Protein AF-A0A4P6P1I5-F1 (afdb_monomer_lite)

Secondary structure (DSSP, 8-state):
-EEEEEEEEEEE-SSTTTHHHHHHS-TT-----S-EEESSSS-EEE--------STTS-HHHHHHHHHHHHHHHHHHHHHHHHTTS-GGG--EEEEEEEPPTTTTTTHHHHHHHHHHHHHHH-GGGTT-EEEEEE---SS----SSTTTT-TTT--S-EEEEEEEE--SHHHHHHHHHH---B-TTSPBS--BEEEEEEEEEE-TTS--SS-TTEEEEEE----TTT-PPPHHHHHHHTT--TT-EEEEES---HHHHHHHHHHHHHHHHHHHHTT---EEEEHHHHH-B-GGGHHHHHHHHHHHHHT-TT---S-EEEEEEE--SSTTPPPEEEEEEEEE--

Organism: NCBI:txid718192

Foldseek 3Di:
DKKFFLFKDFQFDLDPCRSVVRVQPDPDDDDWDPDWDDPDPPDIDTGGDDDDDDPPPDDFLVNQLVQLLVRLQSSLVVVVVVCVQDPPLQAQAEEEEEADDPVCPVVVVVSVVSNLVSCCVRPVSHSVRYDYYHQYLDLPDPDDSCVLVQDLPNDPGKHKYKYWYAQNDPVSQVVQQVLAQADDDVRDGGFRAITMMTIMIDDRPPPDDDDCLRMKDKDWDDDDPDDDDDQPLRRCVVVPHAQAAAEEEQEDDHPVVVVSVCVSCVVRVVVCVVVVHHYHYHYCCVVRTHHRRSRVSVSLVVQSCQCPPPVHVDQWHKYKYWDDRSDPPDDTDIIIMIMGRDD

pLDDT: mean 70.6, std 19.43, range [27.7, 94.81]

Structure (mmCIF, N/CA/C/O backbone):
data_AF-A0A4P6P1I5-F1
#
_entry.id   AF-A0A4P6P1I5-F1
#
loop_
_atom_site.group_PDB
_atom_site.id
_atom_site.type_symbol
_atom_site.label_atom_id
_atom_site.label_alt_id
_atom_site.label_comp_id
_atom_site.label_asym_id
_atom_site.label_entity_id
_atom_site.label_seq_id
_atom_site.pdbx_PDB_ins_code
_atom_site.Cartn_x
_atom_site.Cartn_y
_atom_site.Cartn_z
_atom_site.occupancy
_atom_site.B_iso_or_equiv
_atom_site.auth_seq_id
_atom_site.auth_comp_id
_atom_site.auth_asym_id
_atom_site.auth_atom_id
_atom_site.pdbx_PDB_model_num
ATOM 1 N N . MET A 1 1 ? 12.577 -7.692 5.133 1.00 88.31 1 MET A N 1
ATOM 2 C CA . MET A 1 1 ? 11.472 -7.767 6.132 1.00 88.31 1 MET A CA 1
ATOM 3 C C . MET A 1 1 ? 10.342 -8.651 5.613 1.00 88.31 1 MET A C 1
ATOM 5 O O . MET A 1 1 ? 10.286 -8.907 4.413 1.00 88.31 1 MET A O 1
ATOM 9 N N . LYS A 1 2 ? 9.432 -9.088 6.485 1.00 89.19 2 LYS A N 1
ATOM 10 C CA . LYS A 1 2 ? 8.247 -9.877 6.123 1.00 89.19 2 LYS A CA 1
ATOM 11 C C . LYS A 1 2 ? 6.983 -9.024 6.226 1.00 89.19 2 LYS A C 1
ATOM 13 O O . LYS A 1 2 ? 6.841 -8.235 7.156 1.00 89.19 2 LYS A O 1
ATOM 18 N N . PHE A 1 3 ? 6.074 -9.185 5.273 1.00 91.19 3 PHE A N 1
ATOM 19 C CA . PHE A 1 3 ? 4.829 -8.425 5.188 1.00 91.19 3 PHE A CA 1
ATOM 20 C C . PHE A 1 3 ? 3.649 -9.363 4.973 1.00 91.19 3 PHE A C 1
ATOM 22 O O . PHE A 1 3 ? 3.679 -10.224 4.090 1.00 91.19 3 PHE A O 1
ATOM 29 N N . ILE A 1 4 ? 2.586 -9.163 5.745 1.00 90.44 4 ILE A N 1
ATOM 30 C CA . ILE A 1 4 ? 1.328 -9.884 5.585 1.00 90.44 4 ILE A CA 1
ATOM 31 C C . ILE A 1 4 ? 0.212 -8.859 5.424 1.00 90.44 4 ILE A C 1
ATOM 33 O O . ILE A 1 4 ? -0.069 -8.088 6.340 1.00 90.44 4 ILE A O 1
ATOM 37 N N . ASN A 1 5 ? -0.448 -8.872 4.265 1.00 89.62 5 ASN A N 1
ATOM 38 C CA . ASN A 1 5 ? -1.662 -8.086 4.095 1.00 89.62 5 ASN A CA 1
ATOM 39 C C . ASN A 1 5 ? -2.816 -8.739 4.859 1.00 89.62 5 ASN A C 1
ATOM 41 O O . ASN A 1 5 ? -3.112 -9.912 4.608 1.00 89.62 5 ASN A O 1
ATOM 45 N N . LEU A 1 6 ? -3.468 -7.988 5.744 1.00 88.88 6 LEU A N 1
ATOM 46 C CA . LEU A 1 6 ? -4.626 -8.465 6.500 1.00 88.88 6 LEU A CA 1
ATOM 47 C C . LEU A 1 6 ? -5.926 -7.952 5.891 1.00 88.88 6 LEU A C 1
ATOM 49 O O . LEU A 1 6 ? -6.880 -8.716 5.784 1.00 88.88 6 LEU A O 1
ATOM 53 N N . ALA A 1 7 ? -5.957 -6.692 5.469 1.00 86.25 7 ALA A N 1
ATOM 54 C CA . ALA A 1 7 ? -7.081 -6.109 4.753 1.00 86.25 7 ALA A CA 1
ATOM 55 C C . ALA A 1 7 ? -6.627 -4.872 3.980 1.00 86.25 7 ALA A C 1
ATOM 57 O O . ALA A 1 7 ? -5.757 -4.132 4.433 1.00 86.25 7 ALA A O 1
ATOM 58 N N . THR A 1 8 ? -7.257 -4.625 2.837 1.00 82.88 8 THR A N 1
ATOM 59 C CA . THR A 1 8 ? -7.074 -3.391 2.074 1.00 82.88 8 THR A CA 1
ATOM 60 C C . THR A 1 8 ? -8.420 -2.964 1.518 1.00 82.88 8 THR A C 1
ATOM 62 O O . THR A 1 8 ? -9.154 -3.785 0.975 1.00 82.88 8 THR A O 1
ATOM 65 N N . ILE A 1 9 ? -8.733 -1.684 1.658 1.00 78.00 9 ILE A N 1
ATOM 66 C CA . ILE A 1 9 ? -9.938 -1.033 1.165 1.00 78.00 9 ILE A CA 1
ATOM 67 C C . ILE A 1 9 ? -9.497 0.082 0.227 1.00 78.00 9 ILE A C 1
ATOM 69 O O . ILE A 1 9 ? -8.639 0.895 0.575 1.00 78.00 9 ILE A O 1
ATOM 73 N N . ASN A 1 10 ? -10.119 0.126 -0.944 1.00 74.44 10 ASN A N 1
ATOM 74 C CA . ASN A 1 10 ? -10.021 1.236 -1.872 1.00 74.44 10 ASN A CA 1
ATOM 75 C C . ASN A 1 10 ? -11.430 1.730 -2.224 1.00 74.44 10 ASN A C 1
ATOM 77 O O . ASN A 1 10 ? -12.243 0.970 -2.744 1.00 74.44 10 ASN A O 1
ATOM 81 N N . ALA A 1 11 ? -11.673 3.013 -1.992 1.00 64.56 11 ALA A N 1
ATOM 82 C CA . ALA A 1 11 ? -12.822 3.768 -2.454 1.00 64.56 11 ALA A CA 1
ATOM 83 C C . ALA A 1 11 ? -12.341 4.845 -3.449 1.00 64.56 11 ALA A C 1
ATOM 85 O O . ALA A 1 11 ? -12.101 6.003 -3.100 1.00 64.56 11 ALA A O 1
ATOM 86 N N . ALA A 1 12 ? -12.174 4.445 -4.712 1.00 49.94 12 ALA A N 1
ATOM 87 C CA . ALA A 1 12 ? -11.778 5.326 -5.805 1.00 49.94 12 ALA A CA 1
ATOM 88 C C . ALA A 1 12 ? -13.002 5.874 -6.538 1.00 49.94 12 ALA A C 1
ATOM 90 O O . ALA A 1 12 ? -13.814 5.103 -7.048 1.00 49.94 12 ALA A O 1
ATOM 91 N N . GLY A 1 13 ? -13.115 7.201 -6.643 1.00 41.47 13 GLY A N 1
ATOM 92 C CA . GLY A 1 13 ? -14.160 7.815 -7.449 1.00 41.47 13 GLY A CA 1
ATOM 93 C C . GLY A 1 13 ? -14.528 9.246 -7.063 1.00 41.47 13 GLY A C 1
ATOM 94 O O . GLY A 1 13 ? -15.117 9.480 -6.017 1.00 41.47 13 GLY A O 1
ATOM 95 N N . THR A 1 14 ? -14.244 10.207 -7.943 1.00 33.25 14 THR A N 1
ATOM 96 C CA . THR A 1 14 ? -14.592 11.634 -7.781 1.00 33.25 14 THR A CA 1
ATOM 97 C C . THR A 1 14 ? -15.870 12.034 -8.535 1.00 33.25 14 THR A C 1
ATOM 99 O O . THR A 1 14 ? -15.951 13.090 -9.155 1.00 33.25 14 THR A O 1
ATOM 102 N N . SER A 1 15 ? -16.872 11.166 -8.525 1.00 33.81 15 SER A N 1
ATOM 103 C CA . SER A 1 15 ? -18.203 11.357 -9.109 1.00 33.81 15 SER A CA 1
ATOM 104 C C . SER A 1 15 ? -19.216 10.675 -8.196 1.00 33.81 15 SER A C 1
ATOM 106 O O . SER A 1 15 ? -18.931 9.567 -7.728 1.00 33.81 15 SER A O 1
ATOM 108 N N . GLU A 1 16 ? -20.410 11.261 -8.050 1.00 36.75 16 GLU A N 1
ATOM 109 C CA . GLU A 1 16 ? -21.602 10.677 -7.396 1.00 36.75 16 GLU A CA 1
ATOM 110 C C . GLU A 1 16 ? -21.897 9.217 -7.837 1.00 36.75 16 GLU A C 1
ATOM 112 O O . GLU A 1 16 ? -22.706 8.514 -7.236 1.00 36.75 16 GLU A O 1
ATOM 117 N N . LYS A 1 17 ? -21.246 8.724 -8.905 1.00 33.09 17 LYS A N 1
ATOM 118 C CA . LYS A 1 17 ? -21.397 7.385 -9.495 1.00 33.09 17 LYS A CA 1
ATOM 119 C C . LYS A 1 17 ? -20.131 6.518 -9.497 1.00 33.09 17 LYS A C 1
ATOM 121 O O . LYS A 1 17 ? -20.126 5.466 -10.127 1.00 33.09 17 LYS A O 1
ATOM 126 N N . SER A 1 18 ? -19.049 6.926 -8.844 1.00 36.69 18 SER A N 1
ATOM 127 C CA . SER A 1 18 ? -17.754 6.219 -8.954 1.00 36.69 18 SER A CA 1
ATOM 128 C C . SER A 1 18 ? -17.373 5.412 -7.712 1.00 36.69 18 SER A C 1
ATOM 130 O O . SER A 1 18 ? -16.861 4.306 -7.868 1.00 36.69 18 SER A O 1
ATOM 132 N N . LEU A 1 19 ? -17.846 5.818 -6.525 1.00 40.09 19 LEU A N 1
ATOM 133 C CA . LEU A 1 19 ? -18.033 4.893 -5.398 1.00 40.09 19 LEU A CA 1
ATOM 134 C C . LEU A 1 19 ? -18.954 3.720 -5.805 1.00 40.09 19 LEU A C 1
ATOM 136 O O . LEU A 1 19 ? -18.732 2.574 -5.428 1.00 40.09 19 LEU A O 1
ATOM 140 N N . TYR A 1 20 ? -19.928 4.005 -6.678 1.00 37.06 20 TYR A N 1
ATOM 141 C CA . TYR A 1 20 ? -20.806 3.018 -7.302 1.00 37.06 20 TYR A CA 1
ATOM 142 C C . TYR A 1 20 ? -20.040 1.971 -8.116 1.00 37.06 20 TYR A C 1
ATOM 144 O O . TYR A 1 20 ? -20.475 0.839 -8.123 1.00 37.06 20 TYR A O 1
ATOM 152 N N . GLY A 1 21 ? -18.911 2.259 -8.770 1.00 33.22 21 GLY A N 1
ATOM 153 C CA . GLY A 1 21 ? -18.165 1.246 -9.538 1.00 33.22 21 GLY A CA 1
ATOM 154 C C . GLY A 1 21 ? -17.352 0.291 -8.658 1.00 33.22 21 GLY A C 1
ATOM 155 O O . GLY A 1 21 ? -17.347 -0.918 -8.885 1.00 33.22 21 GLY A O 1
ATOM 156 N N . ALA A 1 22 ? -16.705 0.841 -7.629 1.00 35.22 22 ALA A N 1
ATOM 157 C CA . ALA A 1 22 ? -15.889 0.075 -6.690 1.00 35.22 22 ALA A CA 1
ATOM 158 C C . ALA A 1 22 ? -16.741 -0.789 -5.745 1.00 35.22 22 ALA A C 1
ATOM 160 O O . ALA A 1 22 ? -16.348 -1.908 -5.448 1.00 35.22 22 ALA A O 1
ATOM 161 N N . ILE A 1 23 ? -17.922 -0.299 -5.343 1.00 35.09 23 ILE A N 1
ATOM 162 C CA . ILE A 1 23 ? -18.864 -1.022 -4.471 1.00 35.09 23 ILE A CA 1
ATOM 163 C C . ILE A 1 23 ? -19.861 -1.894 -5.274 1.00 35.09 23 ILE A C 1
ATOM 165 O O . ILE A 1 23 ? -20.328 -2.904 -4.766 1.00 35.09 23 ILE A O 1
ATOM 169 N N . SER A 1 24 ? -20.198 -1.576 -6.539 1.00 31.89 24 SER A N 1
ATOM 170 C CA . SER A 1 24 ? -21.152 -2.399 -7.331 1.00 31.89 24 SER A CA 1
ATOM 171 C C . SER A 1 24 ? -20.562 -3.652 -7.970 1.00 31.89 24 SER A C 1
ATOM 173 O O . SER A 1 24 ? -21.321 -4.466 -8.498 1.00 31.89 24 SER A O 1
ATOM 175 N N . THR A 1 25 ? -19.237 -3.802 -7.984 1.00 31.09 25 THR A N 1
ATOM 176 C CA . THR A 1 25 ? -18.588 -4.915 -8.689 1.00 31.09 25 THR A CA 1
ATOM 177 C C . THR A 1 25 ? -18.100 -6.027 -7.785 1.00 31.09 25 THR A C 1
ATOM 179 O O . THR A 1 25 ? -17.707 -7.043 -8.348 1.00 31.09 25 THR A O 1
ATOM 182 N N . ASP A 1 26 ? -18.119 -5.849 -6.457 1.00 36.50 26 ASP A N 1
ATOM 183 C CA . ASP A 1 26 ? -17.411 -6.669 -5.467 1.00 36.50 26 ASP A CA 1
ATOM 184 C C . ASP A 1 26 ? -16.800 -7.957 -6.048 1.00 36.50 26 ASP A C 1
ATOM 186 O O . ASP A 1 26 ? -17.449 -8.996 -6.201 1.00 36.50 26 ASP A O 1
ATOM 190 N N . MET A 1 27 ? -15.488 -7.910 -6.300 1.00 36.34 27 MET A N 1
ATOM 191 C CA . MET A 1 27 ? -14.655 -8.976 -5.751 1.00 36.34 27 MET A CA 1
ATOM 192 C C . MET A 1 27 ? -14.978 -8.996 -4.234 1.00 36.34 27 MET A C 1
ATOM 194 O O . MET A 1 27 ? -14.362 -8.245 -3.495 1.00 36.34 27 MET A O 1
ATOM 198 N N . PHE A 1 28 ? -15.971 -9.686 -3.670 1.00 30.05 28 PHE A N 1
ATOM 199 C CA . PHE A 1 28 ? -16.757 -10.849 -4.074 1.00 30.05 28 PHE A CA 1
ATOM 200 C C . PHE A 1 28 ? -18.264 -10.698 -3.680 1.00 30.05 28 PHE A C 1
ATOM 202 O O . PHE A 1 28 ? -18.563 -10.593 -2.495 1.00 30.05 28 PHE A O 1
ATOM 209 N N . PHE A 1 29 ? -19.167 -10.841 -4.673 1.00 34.69 29 PHE A N 1
ATOM 210 C CA . PHE A 1 29 ? -20.608 -11.244 -4.675 1.00 34.69 29 PHE A CA 1
ATOM 211 C C . PHE A 1 29 ? -21.748 -10.227 -4.343 1.00 34.69 29 PHE A C 1
ATOM 213 O O . PHE A 1 29 ? -21.857 -9.740 -3.226 1.00 34.69 29 PHE A O 1
ATOM 220 N N . GLY A 1 30 ? -22.716 -10.045 -5.277 1.00 27.70 30 GLY A N 1
ATOM 221 C CA . GLY A 1 30 ? -23.979 -9.266 -5.118 1.00 27.70 30 GLY A CA 1
ATOM 222 C C . GLY A 1 30 ? -25.288 -9.996 -5.551 1.00 27.70 30 GLY A C 1
ATOM 223 O O . GLY A 1 30 ? -25.210 -11.068 -6.150 1.00 27.70 30 GLY A O 1
ATOM 224 N N . GLN A 1 31 ? -26.488 -9.434 -5.250 1.00 32.62 31 GLN A N 1
ATOM 225 C CA . GLN A 1 31 ? -27.861 -10.024 -5.409 1.00 32.62 31 GLN A CA 1
ATOM 226 C C . GLN A 1 31 ? -28.796 -9.343 -6.469 1.00 32.62 31 GLN A C 1
ATOM 228 O O . GLN A 1 31 ? -28.813 -8.115 -6.562 1.00 32.62 31 GLN A O 1
ATOM 233 N N . LEU A 1 32 ? -29.544 -10.127 -7.282 1.00 31.12 32 LEU A N 1
ATOM 234 C CA . LEU A 1 32 ? -30.222 -9.718 -8.547 1.00 31.12 32 LEU A CA 1
ATOM 235 C C . LEU A 1 32 ? -31.256 -8.581 -8.385 1.00 31.12 32 LEU A C 1
ATOM 237 O O . LEU A 1 32 ? -32.087 -8.650 -7.482 1.00 31.12 32 LEU A O 1
ATOM 241 N N . SER A 1 33 ? -31.281 -7.589 -9.292 1.00 37.16 33 SER A N 1
ATOM 242 C CA . SER A 1 33 ? -32.364 -6.585 -9.382 1.00 37.16 33 SER A CA 1
ATOM 243 C C . SER A 1 33 ? -33.465 -7.002 -10.367 1.00 37.16 33 SER A C 1
ATOM 245 O O . SER A 1 33 ? -33.246 -7.729 -11.334 1.00 37.16 33 SER A O 1
ATOM 247 N N . ASN A 1 34 ? -34.681 -6.519 -10.092 1.00 39.72 34 ASN A N 1
ATOM 248 C CA . ASN A 1 34 ? -35.906 -6.806 -10.845 1.00 39.72 34 ASN A CA 1
ATOM 249 C C . ASN A 1 34 ? -36.075 -5.923 -12.098 1.00 39.72 34 ASN A C 1
ATOM 251 O O . ASN A 1 34 ? -37.118 -5.974 -12.748 1.00 39.72 34 ASN A O 1
ATOM 255 N N . LEU A 1 35 ? -35.099 -5.064 -12.400 1.00 37.53 35 LEU A N 1
ATOM 256 C CA . LEU A 1 35 ? -35.118 -4.161 -13.548 1.00 37.53 35 LEU A CA 1
ATOM 257 C C . LEU A 1 35 ? -34.145 -4.667 -14.623 1.00 37.53 35 LEU A C 1
ATOM 259 O O . LEU A 1 35 ? -33.056 -5.154 -14.324 1.00 37.53 35 LEU A O 1
ATOM 263 N N . GLU A 1 36 ? -34.540 -4.544 -15.890 1.00 41.12 36 GLU A N 1
ATOM 264 C CA . GLU A 1 36 ? -33.771 -5.026 -17.042 1.00 41.12 36 GLU A CA 1
ATOM 265 C C . GLU A 1 36 ? -33.178 -3.856 -17.832 1.00 41.12 36 GLU A C 1
ATOM 267 O O . GLU A 1 36 ? -33.877 -2.896 -18.167 1.00 41.12 36 GLU A O 1
ATOM 272 N N . ILE A 1 37 ? -31.890 -3.943 -18.171 1.00 37.66 37 ILE A N 1
ATOM 273 C CA . ILE A 1 37 ? -31.248 -3.040 -19.129 1.00 37.66 37 ILE A CA 1
ATOM 274 C C . ILE A 1 37 ? -31.267 -3.709 -20.496 1.00 37.66 37 ILE A C 1
ATOM 276 O O . ILE A 1 37 ? -30.801 -4.832 -20.686 1.00 37.66 37 ILE A O 1
ATOM 280 N N . ARG A 1 38 ? -31.810 -2.987 -21.471 1.00 36.94 38 ARG A N 1
ATOM 281 C CA . ARG A 1 38 ? -31.930 -3.433 -22.853 1.00 36.94 38 ARG A CA 1
ATOM 282 C C . ARG A 1 38 ? -30.639 -3.079 -23.604 1.00 36.94 38 ARG A C 1
ATOM 284 O O . ARG A 1 38 ? -30.382 -1.909 -23.871 1.00 36.94 38 ARG A O 1
ATOM 291 N N . ILE A 1 39 ? -29.820 -4.095 -23.880 1.00 39.03 39 ILE A N 1
ATOM 292 C CA . ILE A 1 39 ? -28.505 -3.988 -24.536 1.00 39.03 39 ILE A CA 1
ATOM 293 C C . ILE A 1 39 ? -28.691 -3.734 -26.040 1.00 39.03 39 ILE A C 1
ATOM 295 O O . ILE A 1 39 ? -27.962 -2.941 -26.631 1.00 39.03 39 ILE A O 1
ATOM 299 N N . ASP A 1 40 ? -29.721 -4.341 -26.639 1.00 35.16 40 ASP A N 1
ATOM 300 C CA . ASP A 1 40 ? -30.216 -4.026 -27.983 1.00 35.16 40 ASP A CA 1
ATOM 301 C C . ASP A 1 40 ? -31.711 -4.400 -28.135 1.00 35.16 40 ASP A C 1
ATOM 303 O O . ASP A 1 40 ? -32.389 -4.713 -27.158 1.00 35.16 40 ASP A O 1
ATOM 307 N N . LYS A 1 41 ? -32.268 -4.356 -29.358 1.00 42.66 41 LYS A N 1
ATOM 308 C CA . LYS A 1 41 ? -33.695 -4.665 -29.607 1.00 42.66 41 LYS A CA 1
ATOM 309 C C . LYS A 1 41 ? -34.119 -6.077 -29.171 1.00 42.66 41 LYS A C 1
ATOM 311 O O . LYS A 1 41 ? -35.307 -6.262 -28.912 1.00 42.66 41 LYS A O 1
ATOM 316 N N . ASN A 1 42 ? -33.187 -7.025 -29.091 1.00 36.97 42 ASN A N 1
ATOM 317 C CA . ASN A 1 42 ? -33.452 -8.444 -28.859 1.00 36.97 42 ASN A CA 1
ATOM 318 C C . ASN A 1 42 ? -32.816 -8.981 -27.564 1.00 36.97 42 ASN A C 1
ATOM 320 O O . ASN A 1 42 ? -33.133 -10.101 -27.173 1.00 36.97 42 ASN A O 1
ATOM 324 N N . SER A 1 43 ? -31.952 -8.210 -26.895 1.00 34.88 43 SER A N 1
ATOM 325 C CA . SER A 1 43 ? -31.216 -8.640 -25.706 1.00 34.88 43 SER A CA 1
ATOM 326 C C . SER A 1 43 ? -31.463 -7.705 -24.522 1.00 34.88 43 SER A C 1
ATOM 328 O O . SER A 1 43 ? -31.107 -6.524 -24.539 1.00 34.88 43 SER A O 1
ATOM 330 N N . VAL A 1 44 ? -32.061 -8.255 -23.470 1.00 36.66 44 VAL A N 1
ATOM 331 C CA . VAL A 1 44 ? -32.245 -7.625 -22.155 1.00 36.66 44 VAL A CA 1
ATOM 332 C C . VAL A 1 44 ? -31.423 -8.394 -21.128 1.00 36.66 44 VAL A C 1
ATOM 334 O O . VAL A 1 44 ? -31.408 -9.622 -21.143 1.00 36.66 44 VAL A O 1
ATOM 337 N N . ALA A 1 45 ? -30.724 -7.672 -20.256 1.00 35.59 45 ALA A N 1
ATOM 338 C CA . ALA A 1 45 ? -29.984 -8.241 -19.138 1.00 35.59 45 ALA A CA 1
ATOM 339 C C . ALA A 1 45 ? -30.512 -7.666 -17.824 1.00 35.59 45 ALA A C 1
ATOM 341 O O . ALA A 1 45 ? -30.694 -6.454 -17.688 1.00 35.59 45 ALA A O 1
ATOM 342 N N . GLN A 1 46 ? -30.743 -8.539 -16.849 1.00 35.19 46 GLN A N 1
ATOM 343 C CA . GLN A 1 46 ? -31.027 -8.134 -15.477 1.00 35.19 46 GLN A CA 1
ATOM 344 C C . GLN A 1 46 ? -29.755 -7.528 -14.875 1.00 35.19 46 GLN A C 1
ATOM 346 O O . GLN A 1 46 ? -28.664 -8.075 -15.043 1.00 35.19 46 GLN A O 1
ATOM 351 N N . TYR A 1 47 ? -29.883 -6.384 -14.209 1.00 37.12 47 TYR A N 1
ATOM 352 C CA . TYR A 1 47 ? -28.783 -5.786 -13.449 1.00 37.12 47 TYR A CA 1
ATOM 353 C C . TYR A 1 47 ? -29.068 -5.904 -11.956 1.00 37.12 47 TYR A C 1
ATOM 355 O O . TYR A 1 47 ? -30.081 -6.467 -11.569 1.00 37.12 47 TYR A O 1
ATOM 363 N N . PHE A 1 48 ? -28.145 -5.452 -11.114 1.00 35.19 48 PHE A N 1
ATOM 364 C CA . PHE A 1 48 ? -28.181 -5.562 -9.655 1.00 35.19 48 PHE A CA 1
ATOM 365 C C . PHE A 1 48 ? -28.155 -4.130 -9.083 1.00 35.19 48 PHE A C 1
ATOM 367 O O . PHE A 1 48 ? -27.469 -3.275 -9.642 1.00 35.19 48 PHE A O 1
ATOM 374 N N . THR A 1 49 ? -28.912 -3.822 -8.020 1.00 30.69 49 THR A N 1
ATOM 375 C CA . THR A 1 49 ? -28.972 -2.460 -7.433 1.00 30.69 49 THR A CA 1
ATOM 376 C C . THR A 1 49 ? -28.880 -2.481 -5.913 1.00 30.69 49 THR A C 1
ATOM 378 O O . THR A 1 49 ? -29.525 -3.312 -5.281 1.00 30.69 49 THR A O 1
ATOM 381 N N . VAL A 1 50 ? -28.170 -1.507 -5.334 1.00 34.38 50 VAL A N 1
ATOM 382 C CA . VAL A 1 50 ? -28.067 -1.270 -3.883 1.00 34.38 50 VAL A CA 1
ATOM 383 C C . VAL A 1 50 ? -28.419 0.192 -3.582 1.00 34.38 50 VAL A C 1
ATOM 385 O O . VAL A 1 50 ? -28.010 1.088 -4.316 1.00 34.38 50 VAL A O 1
ATOM 388 N N . SER A 1 51 ? -29.166 0.443 -2.504 1.00 31.94 51 SER A N 1
ATOM 389 C CA . SER A 1 51 ? -29.481 1.796 -2.014 1.00 31.94 51 SER A CA 1
ATOM 390 C C . SER A 1 51 ? -28.378 2.308 -1.076 1.00 31.94 51 SER A C 1
ATOM 392 O O . SER A 1 51 ? -28.019 1.609 -0.133 1.00 31.94 51 SER A O 1
ATOM 394 N N . ILE A 1 52 ? -27.865 3.527 -1.289 1.00 37.16 52 ILE A N 1
ATOM 395 C CA . ILE A 1 52 ? -26.752 4.116 -0.511 1.00 37.16 52 ILE A CA 1
ATOM 396 C C . ILE A 1 52 ? -27.247 5.284 0.363 1.00 37.16 52 ILE A C 1
ATOM 398 O O . ILE A 1 52 ? -27.904 6.180 -0.172 1.00 37.16 52 ILE A O 1
ATOM 402 N N . PRO A 1 53 ? -26.873 5.372 1.655 1.00 40.66 53 PRO A N 1
ATOM 403 C CA . PRO A 1 53 ? -26.901 6.624 2.398 1.00 40.66 53 PRO A CA 1
ATOM 404 C C . PRO A 1 53 ? -25.514 7.313 2.433 1.00 40.66 53 PRO A C 1
ATOM 406 O O . PRO A 1 53 ? -24.532 6.753 2.902 1.00 40.66 53 PRO A O 1
ATOM 409 N N . VAL A 1 54 ? -25.456 8.558 1.946 1.00 47.56 54 VAL A N 1
ATOM 410 C CA . VAL A 1 54 ? -24.808 9.738 2.566 1.00 47.56 54 VAL A CA 1
ATOM 411 C C . VAL A 1 54 ? -23.374 9.582 3.154 1.00 47.56 54 VAL A C 1
ATOM 413 O O . VAL A 1 54 ? -23.134 9.961 4.293 1.00 47.56 54 VAL A O 1
ATOM 416 N N . ILE A 1 55 ? -22.375 9.084 2.406 1.00 44.75 55 ILE A N 1
ATOM 417 C CA . ILE A 1 55 ? -20.941 9.202 2.802 1.00 44.75 55 ILE A CA 1
ATOM 418 C C . ILE A 1 55 ? -20.348 10.557 2.380 1.00 44.75 55 ILE A C 1
ATOM 420 O O . ILE A 1 55 ? -19.512 11.126 3.079 1.00 44.75 55 ILE A O 1
ATOM 424 N N . GLU A 1 56 ? -20.795 11.122 1.257 1.00 47.69 56 GLU A N 1
ATOM 425 C CA . GLU A 1 56 ? -20.262 12.376 0.703 1.00 47.69 56 GLU A CA 1
ATOM 426 C C . GLU A 1 56 ? -20.460 13.590 1.618 1.00 47.69 56 GLU A C 1
ATOM 428 O O . GLU A 1 56 ? -19.632 14.499 1.605 1.00 47.69 56 GLU A O 1
ATOM 433 N N . SER A 1 57 ? -21.508 13.593 2.448 1.00 52.81 57 SER A N 1
ATOM 434 C CA . SER A 1 57 ? -21.776 14.692 3.382 1.00 52.81 57 SER A CA 1
ATOM 435 C C . SER A 1 57 ? -21.110 14.515 4.751 1.00 52.81 57 SER A C 1
ATOM 437 O O . SER A 1 57 ? -21.306 15.357 5.629 1.00 52.81 57 SER A O 1
ATOM 439 N N . LEU A 1 58 ? -20.388 13.412 4.978 1.00 64.38 58 LEU A N 1
ATOM 440 C CA . LEU A 1 58 ? -19.699 13.172 6.242 1.00 64.38 58 LEU A CA 1
ATOM 441 C C . LEU A 1 58 ? -18.394 13.958 6.289 1.00 64.38 58 LEU A C 1
ATOM 443 O O . LEU A 1 58 ? -17.686 14.101 5.287 1.00 64.38 58 LEU A O 1
ATOM 447 N N . ASN A 1 59 ? -18.052 14.440 7.483 1.00 74.12 59 ASN A N 1
ATOM 448 C CA . ASN A 1 59 ? -16.757 15.065 7.693 1.00 74.12 59 ASN A CA 1
ATOM 449 C C . ASN A 1 59 ? -15.626 14.034 7.519 1.00 74.12 59 ASN A C 1
ATOM 451 O O . ASN A 1 59 ? -15.812 12.818 7.607 1.00 74.12 59 ASN A O 1
ATOM 455 N N . PHE A 1 60 ? -14.434 14.548 7.256 1.00 75.00 60 PHE A N 1
ATOM 456 C CA . PHE A 1 60 ? -13.261 13.750 6.930 1.00 75.00 60 PHE A CA 1
ATOM 457 C C . PHE A 1 60 ? -12.863 12.766 8.039 1.00 75.00 60 PHE A C 1
ATOM 459 O O . PHE A 1 60 ? -12.533 11.621 7.741 1.00 75.00 60 PHE A O 1
ATOM 466 N N . ASP A 1 61 ? -12.946 13.179 9.304 1.00 78.94 61 ASP A N 1
ATOM 467 C CA . ASP A 1 61 ? -12.593 12.325 10.443 1.00 78.94 61 ASP A CA 1
ATOM 468 C C . ASP A 1 61 ? -13.553 11.137 10.559 1.00 78.94 61 ASP A C 1
ATOM 470 O O . ASP A 1 61 ? -13.129 10.006 10.789 1.00 78.94 61 ASP A O 1
ATOM 474 N N . THR A 1 62 ? -14.841 11.369 10.298 1.00 78.56 62 THR A N 1
ATOM 475 C CA . THR A 1 62 ? -15.862 10.315 10.271 1.00 78.56 62 THR A CA 1
ATOM 476 C C . THR A 1 62 ? -15.619 9.350 9.119 1.00 78.56 62 THR A C 1
ATOM 478 O O . THR A 1 62 ? -15.668 8.140 9.322 1.00 78.56 62 THR A O 1
ATOM 481 N N . LYS A 1 63 ? -15.289 9.854 7.923 1.00 78.62 63 LYS A N 1
ATOM 482 C CA . LYS A 1 63 ? -14.928 8.994 6.785 1.00 78.62 63 LYS A CA 1
ATOM 483 C C . LYS A 1 63 ? -13.709 8.126 7.093 1.00 78.62 63 LYS A C 1
ATOM 485 O O . LYS A 1 63 ? -13.749 6.917 6.876 1.00 78.62 63 LYS A O 1
ATOM 490 N N . LYS A 1 64 ? -12.644 8.718 7.649 1.00 81.81 64 LYS A N 1
ATOM 491 C CA . LYS A 1 64 ? -11.460 7.965 8.080 1.00 81.81 64 LYS A CA 1
ATOM 492 C C . LYS A 1 64 ? -11.825 6.914 9.133 1.00 81.81 64 LYS A C 1
ATOM 494 O O . LYS A 1 64 ? -11.277 5.816 9.089 1.00 81.81 64 LYS A O 1
ATOM 499 N N . ALA A 1 65 ? -12.763 7.211 10.036 1.00 84.38 65 ALA A N 1
ATOM 500 C CA . ALA A 1 65 ? -13.179 6.287 11.098 1.00 84.38 65 ALA A CA 1
ATOM 501 C C . ALA A 1 65 ? -13.922 5.094 10.550 1.00 84.38 65 ALA A C 1
ATOM 503 O O . ALA A 1 65 ? -13.582 3.972 10.904 1.00 84.38 65 ALA A O 1
ATOM 504 N N . ILE A 1 66 ? -14.845 5.338 9.626 1.00 82.88 66 ILE A N 1
ATOM 505 C CA . ILE A 1 66 ? -15.550 4.281 8.909 1.00 82.88 66 ILE A CA 1
ATOM 506 C C . ILE A 1 66 ? -14.542 3.400 8.163 1.00 82.88 66 ILE A C 1
ATOM 508 O O . ILE A 1 66 ? -14.573 2.183 8.308 1.00 82.88 66 ILE A O 1
ATOM 512 N N . LEU A 1 67 ? -13.589 3.992 7.431 1.00 82.94 67 LEU A N 1
ATOM 513 C CA . LEU A 1 67 ? -12.555 3.220 6.731 1.00 82.94 67 LEU A CA 1
ATOM 514 C C . LEU A 1 67 ? -11.688 2.392 7.686 1.00 82.94 67 LEU A C 1
ATOM 516 O O . LEU A 1 67 ? -11.347 1.255 7.368 1.00 82.94 67 LEU A O 1
ATOM 520 N N . VAL A 1 68 ? -11.331 2.938 8.851 1.00 88.75 68 VAL A N 1
ATOM 521 C CA . VAL A 1 68 ? -10.596 2.201 9.885 1.00 88.75 68 VAL A CA 1
ATOM 522 C C . VAL A 1 68 ? -11.429 1.057 10.442 1.00 88.75 68 VAL A C 1
ATOM 524 O O . VAL A 1 68 ? -10.933 -0.064 10.496 1.00 88.75 68 VAL A O 1
ATOM 527 N N . GLU A 1 69 ? -12.673 1.314 10.829 1.00 87.12 69 GLU A N 1
ATOM 528 C CA . GLU A 1 69 ? -13.569 0.311 11.395 1.00 87.12 69 GLU A CA 1
ATOM 529 C C . GLU A 1 69 ? -13.771 -0.857 10.422 1.00 87.12 69 GLU A C 1
ATOM 531 O O . GLU A 1 69 ? -13.553 -2.012 10.790 1.00 87.12 69 GLU A O 1
ATOM 536 N N . GLU A 1 70 ? -14.089 -0.563 9.161 1.00 83.31 70 GLU A N 1
ATOM 537 C CA . GLU A 1 70 ? -14.282 -1.578 8.122 1.00 83.31 70 GLU A CA 1
ATOM 538 C C . GLU A 1 70 ? -12.985 -2.330 7.796 1.00 83.31 70 GLU A C 1
ATOM 540 O O . GLU A 1 70 ? -12.981 -3.555 7.648 1.00 83.31 70 GLU A O 1
ATOM 545 N N . CYS A 1 71 ? -11.845 -1.633 7.749 1.00 85.25 71 CYS A N 1
ATOM 546 C CA . CYS A 1 71 ? -10.555 -2.277 7.504 1.00 85.25 71 CYS A CA 1
ATOM 547 C C . CYS A 1 71 ? -10.175 -3.218 8.656 1.00 85.25 71 CYS A C 1
ATOM 549 O O . CYS A 1 71 ? -9.713 -4.336 8.416 1.00 85.25 71 CYS A O 1
ATOM 551 N N . LEU A 1 72 ? -10.427 -2.811 9.904 1.00 88.25 72 LEU A N 1
ATOM 552 C CA . LEU A 1 72 ? -10.201 -3.642 11.084 1.00 88.25 72 LEU A CA 1
ATOM 553 C C . LEU A 1 72 ? -11.139 -4.852 11.106 1.00 88.25 72 LEU A C 1
ATOM 555 O O . LEU A 1 72 ? -10.650 -5.961 11.318 1.00 88.25 72 LEU A O 1
ATOM 559 N N . LYS A 1 73 ? -12.441 -4.681 10.826 1.00 84.94 73 LYS A N 1
ATOM 560 C CA . LYS A 1 73 ? -13.406 -5.795 10.714 1.00 84.94 73 LYS A CA 1
ATOM 561 C C . LYS A 1 73 ? -12.923 -6.854 9.724 1.00 84.94 73 LYS A C 1
ATOM 563 O O . LYS A 1 73 ? -12.889 -8.037 10.061 1.00 84.94 73 LYS A O 1
ATOM 568 N N . ASN A 1 74 ? -12.471 -6.429 8.545 1.00 82.31 74 ASN A N 1
ATOM 569 C CA . ASN A 1 74 ? -11.932 -7.330 7.526 1.00 82.31 74 ASN A CA 1
ATOM 570 C C . ASN A 1 74 ? -10.614 -7.991 7.962 1.00 82.31 74 ASN A C 1
ATOM 572 O O . ASN A 1 74 ? -10.383 -9.172 7.693 1.00 82.31 74 ASN A O 1
ATOM 576 N N . ALA A 1 75 ? -9.762 -7.261 8.685 1.00 86.75 75 ALA A N 1
ATOM 577 C CA . ALA A 1 75 ? -8.506 -7.795 9.197 1.00 86.75 75 ALA A CA 1
ATOM 578 C C . ALA A 1 75 ? -8.708 -8.870 10.282 1.00 86.75 75 ALA A C 1
ATOM 580 O O . ALA A 1 75 ? -7.864 -9.763 10.389 1.00 86.75 75 ALA A O 1
ATOM 581 N N . LEU A 1 76 ? -9.810 -8.850 11.049 1.00 86.56 76 LEU A N 1
ATOM 582 C CA . LEU A 1 76 ? -10.070 -9.818 12.130 1.00 86.56 76 LEU A CA 1
ATOM 583 C C . LEU A 1 76 ? -10.025 -11.275 11.662 1.00 86.56 76 LEU A C 1
ATOM 585 O O . LEU A 1 76 ? -9.398 -12.111 12.316 1.00 86.56 76 LEU A O 1
ATOM 589 N N . GLY A 1 77 ? -10.638 -11.579 10.515 1.00 79.19 77 GLY A N 1
ATOM 590 C CA . GLY A 1 77 ? -10.660 -12.941 9.976 1.00 79.19 77 GLY A CA 1
ATOM 591 C C . GLY A 1 77 ? -9.260 -13.467 9.651 1.00 79.19 77 GLY A C 1
ATOM 592 O O . GLY A 1 77 ? -8.941 -14.625 9.921 1.00 79.19 77 GLY A O 1
ATOM 593 N N . ASN A 1 78 ? -8.388 -12.604 9.127 1.00 82.94 78 ASN A N 1
ATOM 594 C CA . ASN A 1 78 ? -6.999 -12.963 8.848 1.00 82.94 78 ASN A CA 1
ATOM 595 C C . ASN A 1 78 ? -6.142 -12.980 10.121 1.00 82.94 78 ASN A C 1
ATOM 597 O O . ASN A 1 78 ? -5.273 -13.838 10.250 1.00 82.94 78 ASN A O 1
ATOM 601 N N . MET A 1 79 ? -6.428 -12.116 11.095 1.00 86.44 79 MET A N 1
ATOM 602 C CA . MET A 1 79 ? -5.765 -12.114 12.402 1.00 86.44 79 MET A CA 1
ATOM 603 C C . MET A 1 79 ? -6.022 -13.393 13.204 1.00 86.44 79 MET A C 1
ATOM 605 O O . MET A 1 79 ? -5.115 -13.861 13.889 1.00 86.44 79 MET A O 1
ATOM 609 N N . ALA A 1 80 ? -7.202 -14.006 13.078 1.00 84.50 80 ALA A N 1
ATOM 610 C CA . ALA A 1 80 ? -7.467 -15.316 13.672 1.00 84.50 80 ALA A CA 1
ATOM 611 C C . ALA A 1 80 ? -6.496 -16.389 13.141 1.00 84.50 80 ALA A C 1
ATOM 613 O O . ALA A 1 80 ? -5.926 -17.141 13.925 1.00 84.50 80 ALA A O 1
ATOM 614 N N . LYS A 1 81 ? -6.211 -16.384 11.830 1.00 83.88 81 LYS A N 1
ATOM 615 C CA . LYS A 1 81 ? -5.217 -17.286 11.217 1.00 83.88 81 LYS A CA 1
ATOM 616 C C . LYS A 1 81 ? -3.791 -16.978 11.679 1.00 83.88 81 LYS A C 1
ATOM 618 O O . LYS A 1 81 ? -2.990 -17.886 11.877 1.00 83.88 81 LYS A O 1
ATOM 623 N N . ILE A 1 82 ? -3.459 -15.699 11.882 1.00 85.75 82 ILE A N 1
ATOM 624 C CA . ILE A 1 82 ? -2.167 -15.306 12.469 1.00 85.75 82 ILE A CA 1
ATOM 625 C C . ILE A 1 82 ? -2.023 -15.862 13.887 1.00 85.75 82 ILE A C 1
ATOM 627 O O . ILE A 1 82 ? -0.954 -16.373 14.222 1.00 85.75 82 ILE A O 1
ATOM 631 N N . ALA A 1 83 ? -3.091 -15.820 14.690 1.00 86.00 83 ALA A N 1
ATOM 632 C CA . ALA A 1 83 ? -3.089 -16.313 16.066 1.00 86.00 83 ALA A CA 1
ATOM 633 C C . ALA A 1 83 ? -2.763 -17.816 16.178 1.00 86.00 83 ALA A C 1
ATOM 635 O O . ALA A 1 83 ? -2.232 -18.247 17.200 1.00 86.00 83 ALA A O 1
ATOM 636 N N . GLU A 1 84 ? -3.023 -18.605 15.129 1.00 83.75 84 GLU A N 1
ATOM 637 C CA . GLU A 1 84 ? -2.640 -20.024 15.056 1.00 83.75 84 GLU A CA 1
ATOM 638 C C . GLU A 1 84 ? -1.123 -20.228 14.908 1.00 83.75 84 GLU A C 1
ATOM 640 O O . GLU A 1 84 ? -0.598 -21.288 15.252 1.00 83.75 84 GLU A O 1
ATOM 645 N N . THR A 1 85 ? -0.407 -19.226 14.385 1.00 80.25 85 THR A N 1
ATOM 646 C CA . THR A 1 85 ? 1.036 -19.305 14.098 1.00 80.25 85 THR A CA 1
ATOM 647 C C . THR A 1 85 ? 1.879 -18.503 15.090 1.00 80.25 85 THR A C 1
ATOM 649 O O . THR A 1 85 ? 3.010 -18.890 15.382 1.00 80.25 85 THR A O 1
ATOM 652 N N . MET A 1 86 ? 1.355 -17.399 15.627 1.00 85.12 86 MET A N 1
ATOM 653 C CA . MET A 1 86 ? 2.034 -16.592 16.641 1.00 85.12 86 MET A CA 1
ATOM 654 C C . MET A 1 86 ? 1.045 -16.008 17.659 1.00 85.12 86 MET A C 1
ATOM 656 O O . MET A 1 86 ? -0.045 -15.583 17.276 1.00 85.12 86 MET A O 1
ATOM 660 N N . PRO A 1 87 ? 1.416 -15.904 18.949 1.00 86.44 87 PRO A N 1
ATOM 661 C CA . PRO A 1 87 ? 0.584 -15.222 19.932 1.00 86.44 87 PRO A CA 1
ATOM 662 C C . PRO A 1 87 ? 0.359 -13.758 19.540 1.00 86.44 87 PRO A C 1
ATOM 664 O O . PRO A 1 87 ? 1.320 -13.033 19.289 1.00 86.44 87 PRO A O 1
ATOM 667 N N . ILE A 1 88 ? -0.891 -13.288 19.573 1.00 86.62 88 ILE A N 1
ATOM 668 C CA . ILE A 1 88 ? -1.227 -11.883 19.266 1.00 86.62 88 ILE A CA 1
ATOM 669 C C . ILE A 1 88 ? -0.476 -10.901 20.178 1.00 86.62 88 ILE A C 1
ATOM 671 O O . ILE A 1 88 ? -0.084 -9.824 19.741 1.00 86.62 88 ILE A O 1
ATOM 675 N N . ASN A 1 89 ? -0.183 -11.300 21.418 1.00 86.19 89 ASN A N 1
ATOM 676 C CA . ASN A 1 89 ? 0.586 -10.487 22.361 1.00 86.19 89 ASN A CA 1
ATOM 677 C C . ASN A 1 89 ? 2.040 -10.239 21.934 1.00 86.19 89 ASN A C 1
ATOM 679 O O . ASN A 1 89 ? 2.639 -9.296 22.443 1.00 86.19 89 ASN A O 1
ATOM 683 N N . ALA A 1 90 ? 2.587 -11.040 21.011 1.00 87.38 90 ALA A N 1
ATOM 684 C CA . ALA A 1 90 ? 3.909 -10.813 20.428 1.00 87.38 90 ALA A CA 1
ATOM 685 C C . ALA A 1 90 ? 3.928 -9.637 19.435 1.00 87.38 90 ALA A C 1
ATOM 687 O O . ALA A 1 90 ? 5.002 -9.203 19.030 1.00 87.38 90 ALA A O 1
ATOM 688 N N . ILE A 1 91 ? 2.756 -9.134 19.033 1.00 90.44 91 ILE A N 1
ATOM 689 C CA . ILE A 1 91 ? 2.630 -7.887 18.282 1.00 90.44 91 ILE A CA 1
ATOM 690 C C . ILE A 1 91 ? 2.637 -6.746 19.294 1.00 90.44 91 ILE A C 1
ATOM 692 O O . ILE A 1 91 ? 1.750 -6.639 20.153 1.00 90.44 91 ILE A O 1
ATOM 696 N N . GLU A 1 92 ? 3.692 -5.941 19.241 1.00 86.62 92 GLU A N 1
ATOM 697 C CA . GLU A 1 92 ? 3.997 -4.976 20.296 1.00 86.62 92 GLU A CA 1
ATOM 698 C C . GLU A 1 92 ? 3.270 -3.651 20.092 1.00 86.62 92 GLU A C 1
ATOM 700 O O . GLU A 1 92 ? 2.806 -3.077 21.071 1.00 86.62 92 GLU A O 1
ATOM 705 N N . ASP A 1 93 ? 3.070 -3.249 18.835 1.00 89.75 93 ASP A N 1
ATOM 706 C CA . ASP A 1 93 ? 2.494 -1.953 18.484 1.00 89.75 93 ASP A CA 1
ATOM 707 C C . ASP A 1 93 ? 1.403 -2.072 17.413 1.00 89.75 93 ASP A C 1
ATOM 709 O O . ASP A 1 93 ? 1.506 -2.879 16.479 1.00 89.75 93 ASP A O 1
ATOM 713 N N . LEU A 1 94 ? 0.381 -1.218 17.529 1.00 93.25 94 LEU A N 1
ATOM 714 C CA . LEU A 1 94 ? -0.533 -0.849 16.450 1.00 93.25 94 LEU A CA 1
ATOM 715 C C . LEU A 1 94 ? -0.208 0.579 15.998 1.00 93.25 94 LEU A C 1
ATOM 717 O O . LEU A 1 94 ? -0.567 1.553 16.660 1.00 93.25 94 LEU A O 1
ATOM 721 N N . LEU A 1 95 ? 0.456 0.706 14.855 1.00 91.81 95 LEU A N 1
ATOM 722 C CA . LEU A 1 95 ? 0.808 1.985 14.254 1.00 91.81 95 LEU A CA 1
ATOM 723 C C . LEU A 1 95 ? -0.278 2.435 13.270 1.00 91.81 95 LEU A C 1
ATOM 725 O O . LEU A 1 95 ? -0.466 1.827 12.218 1.00 91.81 95 LEU A O 1
ATOM 729 N N . VAL A 1 96 ? -0.966 3.528 13.582 1.00 91.25 96 VAL A N 1
ATOM 730 C CA . VAL A 1 96 ? -1.969 4.153 12.713 1.00 91.25 96 VAL A CA 1
ATOM 731 C C . VAL A 1 96 ? -1.325 5.314 11.971 1.00 91.25 96 VAL A C 1
ATOM 733 O O . VAL A 1 96 ? -0.923 6.295 12.595 1.00 91.25 96 VAL A O 1
ATOM 736 N N . VAL A 1 97 ? -1.245 5.225 10.645 1.00 88.06 97 VAL A N 1
ATOM 737 C CA . VAL A 1 97 ? -0.618 6.241 9.796 1.00 88.06 97 VAL A CA 1
ATOM 738 C C . VAL A 1 97 ? -1.643 6.913 8.898 1.00 88.06 97 VAL A C 1
ATOM 740 O O . VAL A 1 97 ? -2.468 6.250 8.272 1.00 88.06 97 VAL A O 1
ATOM 743 N N . THR A 1 98 ? -1.582 8.238 8.809 1.00 85.62 98 THR A N 1
ATOM 744 C CA . THR A 1 98 ? -2.475 9.028 7.958 1.00 85.62 98 THR A CA 1
ATOM 745 C C . THR A 1 98 ? -1.799 10.305 7.463 1.00 85.62 98 THR A C 1
ATOM 747 O O . THR A 1 98 ? -0.826 10.752 8.072 1.00 85.62 98 THR A O 1
ATOM 750 N N . SER A 1 99 ? -2.270 10.913 6.374 1.00 76.50 99 SER A N 1
ATOM 751 C CA . SER A 1 99 ? -1.723 12.196 5.918 1.00 76.50 99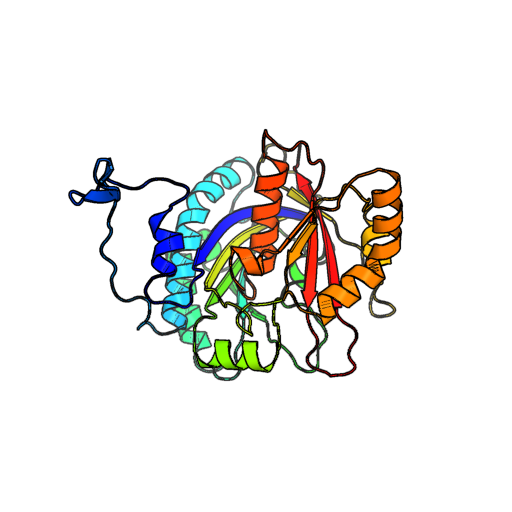 SER A CA 1
ATOM 752 C C . SER A 1 99 ? -2.185 13.330 6.840 1.00 76.50 99 SER A C 1
ATOM 754 O O . SER A 1 99 ? -3.365 13.407 7.198 1.00 76.50 99 SER A O 1
ATOM 756 N N . ALA A 1 100 ? -1.261 14.213 7.228 1.00 65.75 100 ALA A N 1
ATOM 757 C CA . ALA A 1 100 ? -1.550 15.463 7.926 1.00 65.75 100 ALA A CA 1
ATOM 758 C C . ALA A 1 100 ? -1.725 16.598 6.918 1.00 65.75 100 ALA A C 1
ATOM 760 O O . ALA A 1 100 ? -0.784 16.955 6.213 1.00 65.75 100 ALA A O 1
ATOM 761 N N . PHE A 1 101 ? -2.906 17.211 6.928 1.00 57.16 101 PHE A N 1
ATOM 762 C CA . PHE A 1 101 ? -3.155 18.480 6.250 1.00 57.16 101 PHE A CA 1
ATOM 763 C C . PHE A 1 101 ? -3.160 19.623 7.274 1.00 57.16 101 PHE A C 1
ATOM 765 O O . PHE A 1 101 ? -3.553 19.431 8.429 1.00 57.16 101 PHE A O 1
ATOM 772 N N . GLU A 1 102 ? -2.664 20.793 6.863 1.00 51.75 102 GLU A N 1
ATOM 773 C CA . GLU A 1 102 ? -2.220 21.900 7.731 1.00 51.75 102 GLU A CA 1
ATOM 774 C C . GLU A 1 102 ? -3.273 22.431 8.727 1.00 51.75 102 GLU A C 1
ATOM 776 O O . GLU A 1 102 ? -2.902 22.965 9.769 1.00 51.75 102 GLU A O 1
ATOM 781 N N . GLU A 1 103 ? -4.570 22.213 8.498 1.00 47.28 103 GLU A N 1
ATOM 782 C CA . GLU A 1 103 ? -5.651 22.690 9.382 1.00 47.28 103 GLU A CA 1
ATOM 783 C C . GLU A 1 103 ? -6.031 21.715 10.521 1.00 47.28 103 GLU A C 1
ATOM 785 O O . GLU A 1 103 ? -6.869 22.031 11.363 1.00 47.28 103 GLU A O 1
ATOM 790 N N . GLN A 1 104 ? -5.418 20.528 10.607 1.00 50.25 104 GLN A N 1
ATOM 791 C CA . GLN A 1 104 ? -5.920 19.441 11.469 1.00 50.25 104 GLN A CA 1
ATOM 792 C C . GLN A 1 104 ? -5.320 19.355 12.877 1.00 50.25 104 GLN A C 1
ATOM 794 O O . GLN A 1 104 ? -5.563 18.371 13.568 1.00 50.25 104 GLN A O 1
ATOM 799 N N . VAL A 1 105 ? -4.566 20.343 13.369 1.00 46.50 105 VAL A N 1
ATOM 800 C CA . VAL A 1 105 ? -3.987 20.245 14.730 1.00 46.50 105 VAL A CA 1
ATOM 801 C C . VAL A 1 105 ? -5.073 20.091 15.811 1.00 46.50 105 VAL A C 1
ATOM 803 O O . VAL A 1 105 ? -4.865 19.327 16.747 1.00 46.50 105 VAL A O 1
ATOM 806 N N . LEU A 1 106 ? -6.250 20.707 15.629 1.00 43.91 106 LEU A N 1
ATOM 807 C CA . LEU A 1 106 ? -7.407 20.591 16.536 1.00 43.91 106 LEU A CA 1
ATOM 808 C C . LEU A 1 106 ? -8.313 19.370 16.255 1.00 43.91 106 LEU A C 1
ATOM 810 O O . LEU A 1 106 ? -9.017 18.921 17.151 1.00 43.91 106 LEU A O 1
ATOM 814 N N . ALA A 1 107 ? -8.278 18.793 15.047 1.00 56.16 107 ALA A N 1
ATOM 815 C CA . ALA A 1 107 ? -9.110 17.641 14.655 1.00 56.16 107 ALA A CA 1
ATOM 816 C C . ALA A 1 107 ? -8.501 16.273 15.042 1.00 56.16 107 ALA A C 1
ATOM 818 O O . ALA A 1 107 ? -9.167 15.238 14.989 1.00 56.16 107 ALA A O 1
ATOM 819 N N . LYS A 1 108 ? -7.231 16.252 15.476 1.00 73.75 108 LYS A N 1
ATOM 820 C CA . LYS A 1 108 ? -6.509 15.020 15.839 1.00 73.75 108 LYS A CA 1
ATOM 821 C C . LYS A 1 108 ? -7.152 14.262 16.995 1.00 73.75 108 LYS A C 1
ATOM 823 O O . LYS A 1 108 ? -7.229 13.042 16.926 1.00 73.75 108 LYS A O 1
ATOM 828 N N . GLU A 1 109 ? -7.605 14.945 18.042 1.00 79.88 109 GLU A N 1
ATOM 829 C CA . GLU A 1 109 ? -8.097 14.277 19.255 1.00 79.88 109 GLU A CA 1
ATOM 830 C C . GLU A 1 109 ? -9.417 13.537 19.017 1.00 79.88 109 GLU A C 1
ATOM 832 O O . GLU A 1 109 ? -9.577 12.399 19.466 1.00 79.88 109 GLU A O 1
ATOM 837 N N . GLN A 1 110 ? -10.340 14.146 18.265 1.00 82.81 110 GLN A N 1
ATOM 838 C CA . GLN A 1 110 ? -11.616 13.522 17.911 1.00 82.81 110 GLN A CA 1
ATOM 839 C C . GLN A 1 110 ? -11.387 12.290 17.034 1.00 82.81 110 GLN A C 1
ATOM 841 O O . GLN A 1 110 ? -11.855 11.201 17.370 1.00 82.81 110 GLN A O 1
ATOM 846 N N . TRP A 1 111 ? -10.604 12.443 15.964 1.00 84.69 111 TRP A N 1
ATOM 847 C CA . TRP A 1 111 ? -10.200 11.348 15.087 1.00 84.69 111 TRP A CA 1
ATOM 848 C C . TRP A 1 111 ? -9.554 10.191 15.866 1.00 84.69 111 TRP A C 1
ATOM 850 O O . TRP A 1 111 ? -10.002 9.045 15.793 1.00 84.69 111 TRP A O 1
ATOM 860 N N . GLN A 1 112 ? -8.535 10.494 16.674 1.00 89.75 112 GLN A N 1
ATOM 861 C CA . GLN A 1 112 ? -7.836 9.501 17.487 1.00 89.75 112 GLN A CA 1
ATOM 862 C C . GLN A 1 112 ? -8.771 8.798 18.469 1.00 89.75 112 GLN A C 1
ATOM 864 O O . GLN A 1 112 ? -8.638 7.593 18.666 1.00 89.75 112 GLN A O 1
ATOM 869 N N . SER A 1 113 ? -9.723 9.518 19.066 1.00 90.50 113 SER A N 1
ATOM 870 C CA . SER A 1 113 ? -10.712 8.933 19.976 1.00 90.50 113 SER A CA 1
ATOM 871 C C . SER A 1 113 ? -11.638 7.953 19.253 1.00 90.50 113 SER A C 1
ATOM 873 O O . SER A 1 113 ? -11.893 6.868 19.773 1.00 90.50 113 SER A O 1
ATOM 875 N N . MET A 1 114 ? -12.076 8.275 18.030 1.00 90.94 114 MET A N 1
ATOM 876 C CA . MET A 1 114 ? -12.892 7.374 17.200 1.00 90.94 114 MET A CA 1
ATOM 877 C C . MET A 1 114 ? -12.119 6.110 16.798 1.00 90.94 114 MET A C 1
ATOM 879 O O . MET A 1 114 ? -12.651 5.000 16.881 1.00 90.94 114 MET A O 1
ATOM 883 N N . VAL A 1 115 ? -10.842 6.252 16.429 1.00 92.12 115 VAL A N 1
ATOM 884 C CA . VAL A 1 115 ? -9.967 5.103 16.139 1.00 92.12 115 VAL A CA 1
ATOM 885 C C . VAL A 1 115 ? -9.751 4.253 17.382 1.00 92.12 115 VAL A C 1
ATOM 887 O O . VAL A 1 115 ? -9.917 3.040 17.316 1.00 92.12 115 VAL A O 1
ATOM 890 N N . LYS A 1 116 ? -9.427 4.871 18.524 1.00 94.25 116 LYS A N 1
ATOM 891 C CA . LYS A 1 116 ? -9.252 4.168 19.802 1.00 94.25 116 LYS A CA 1
ATOM 892 C C . LYS A 1 116 ? -10.511 3.394 20.185 1.00 94.25 116 LYS A C 1
ATOM 894 O O . LYS A 1 116 ? -10.399 2.243 20.584 1.00 94.25 116 LYS A O 1
ATOM 899 N N . ALA A 1 117 ? -11.696 3.981 20.018 1.00 94.44 117 ALA A N 1
ATOM 900 C CA . ALA A 1 117 ? -12.962 3.292 20.261 1.00 94.44 117 ALA A CA 1
ATOM 901 C C . ALA A 1 117 ? -13.144 2.078 19.332 1.00 94.44 117 ALA A C 1
ATOM 903 O O . ALA A 1 117 ? -13.475 0.988 19.800 1.00 94.44 117 ALA A O 1
ATOM 904 N N . SER A 1 118 ? -12.855 2.243 18.038 1.00 93.12 118 SER A N 1
ATOM 905 C CA . SER A 1 118 ? -12.952 1.167 17.041 1.00 93.12 118 SER A CA 1
ATOM 906 C C . SER A 1 118 ? -11.980 0.023 17.343 1.00 93.12 118 SER A C 1
ATOM 908 O O . SER A 1 118 ? -12.375 -1.142 17.351 1.00 93.12 118 SER A O 1
ATOM 910 N N . VAL A 1 119 ? -10.721 0.344 17.660 1.00 94.75 119 VAL A N 1
ATOM 911 C CA . VAL A 1 119 ? -9.704 -0.643 18.052 1.00 94.75 119 VAL A CA 1
ATOM 912 C C . VAL A 1 119 ? -10.103 -1.335 19.351 1.00 94.75 119 VAL A C 1
ATOM 914 O O . VAL A 1 119 ? -10.064 -2.556 19.401 1.00 94.75 119 VAL A O 1
ATOM 917 N N . SER A 1 120 ? -10.552 -0.603 20.370 1.00 94.81 120 SER A N 1
ATOM 918 C CA . SER A 1 120 ? -10.981 -1.205 21.638 1.00 94.81 120 SER A CA 1
ATOM 919 C C . SER A 1 120 ? -12.151 -2.165 21.478 1.00 94.81 120 SER A C 1
ATOM 921 O O . SER A 1 120 ? -12.204 -3.185 22.161 1.00 94.81 120 SER A O 1
ATOM 923 N N . SER A 1 121 ? -13.072 -1.862 20.563 1.00 94.56 121 SER A N 1
ATOM 924 C CA . SER A 1 121 ? -14.216 -2.725 20.282 1.00 94.56 121 SER A CA 1
ATOM 925 C C . SER A 1 121 ? -13.851 -3.950 19.439 1.00 94.56 121 SER A C 1
ATOM 927 O O . SER A 1 121 ? -14.369 -5.034 19.693 1.00 94.56 121 SER A O 1
ATOM 929 N N . LEU A 1 122 ? -13.020 -3.787 18.406 1.00 91.50 122 LEU A N 1
ATOM 930 C CA . LEU A 1 122 ? -12.751 -4.836 17.413 1.00 91.50 122 LEU A CA 1
ATOM 931 C C . LEU A 1 122 ? -11.493 -5.648 17.737 1.00 91.50 122 LEU A C 1
ATOM 933 O O . LEU A 1 122 ? -11.459 -6.858 17.539 1.00 91.50 122 LEU A O 1
ATOM 937 N N . MET A 1 123 ? -10.454 -4.993 18.242 1.00 91.31 123 MET A N 1
ATOM 938 C CA . MET A 1 123 ? -9.118 -5.536 18.483 1.00 91.31 123 MET A CA 1
ATOM 939 C C . MET A 1 123 ? -8.625 -5.190 19.905 1.00 91.31 123 MET A C 1
ATOM 941 O O . MET A 1 123 ? -7.589 -4.539 20.058 1.00 91.31 123 MET A O 1
ATOM 945 N N . PRO A 1 124 ? -9.315 -5.655 20.967 1.00 91.12 124 PRO A N 1
ATOM 946 C CA . PRO A 1 124 ? -9.067 -5.226 22.350 1.00 91.12 124 PRO A CA 1
ATOM 947 C C . PRO A 1 124 ? -7.637 -5.490 22.855 1.00 91.12 124 PRO A C 1
ATOM 949 O O . PRO A 1 124 ? -7.147 -4.791 23.736 1.00 91.12 124 PRO A O 1
ATOM 952 N N . ASN A 1 125 ? -6.923 -6.456 22.269 1.00 90.75 125 ASN A N 1
ATOM 953 C CA . ASN A 1 125 ? -5.518 -6.737 22.598 1.00 90.75 125 ASN A CA 1
ATOM 954 C C . ASN A 1 125 ? -4.556 -5.591 22.223 1.00 90.75 125 ASN A C 1
ATOM 956 O O . ASN A 1 125 ? -3.394 -5.609 22.632 1.00 90.75 125 ASN A O 1
ATOM 960 N N . PHE A 1 126 ? -5.021 -4.623 21.428 1.00 92.62 126 PHE A N 1
ATOM 961 C CA . PHE A 1 126 ? -4.233 -3.504 20.919 1.00 92.62 126 PHE A CA 1
ATOM 962 C C . PHE A 1 126 ? -4.645 -2.149 21.500 1.00 92.62 126 PHE A C 1
ATOM 964 O O . PHE A 1 126 ? -3.983 -1.162 21.192 1.00 92.62 126 PHE A O 1
ATOM 971 N N . SER A 1 127 ? -5.681 -2.075 22.344 1.00 90.06 127 SER A N 1
ATOM 972 C CA . SER A 1 127 ? -6.242 -0.809 22.853 1.00 90.06 127 SER A CA 1
ATOM 973 C C . SER A 1 127 ? -5.209 0.103 23.519 1.00 90.06 127 SER A C 1
ATOM 975 O O . SER A 1 127 ? -5.249 1.317 23.342 1.00 90.06 127 SER A O 1
ATOM 977 N N . GLU A 1 128 ? -4.249 -0.493 24.228 1.00 89.44 128 GLU A N 1
ATOM 978 C CA . GLU A 1 128 ? -3.182 0.210 24.956 1.00 89.44 128 GLU A CA 1
ATOM 979 C C . GLU A 1 128 ? -1.864 0.304 24.163 1.00 89.44 128 GLU A C 1
ATOM 981 O O . GLU A 1 128 ? -0.856 0.781 24.676 1.00 89.44 128 GLU A O 1
ATOM 986 N N . LYS A 1 129 ? -1.850 -0.167 22.910 1.00 92.00 129 LYS A N 1
ATOM 987 C CA . LYS A 1 129 ? -0.655 -0.274 22.050 1.00 92.00 129 LYS A CA 1
ATOM 988 C C . LYS A 1 129 ? -0.730 0.634 20.817 1.00 92.00 129 LYS A C 1
ATOM 990 O O . LYS A 1 129 ? -0.030 0.413 19.831 1.00 92.00 129 LYS A O 1
ATOM 995 N N . ILE A 1 130 ? -1.629 1.618 20.828 1.00 93.06 130 ILE A N 1
ATOM 996 C CA . ILE A 1 130 ? -1.931 2.439 19.652 1.00 93.06 130 ILE A CA 1
ATOM 997 C C . ILE A 1 130 ? -0.980 3.631 19.586 1.00 93.06 130 ILE A C 1
ATOM 999 O O . ILE A 1 130 ? -1.018 4.516 20.442 1.00 93.06 130 ILE A O 1
ATOM 1003 N N . SER A 1 131 ? -0.200 3.699 18.514 1.00 90.06 131 SER A N 1
ATOM 1004 C CA . SER A 1 131 ? 0.630 4.851 18.169 1.00 90.06 131 SER A CA 1
ATOM 1005 C C . SER A 1 131 ? 0.091 5.520 16.911 1.00 90.06 131 SER A C 1
ATOM 1007 O O . SER A 1 131 ? -0.253 4.847 15.944 1.00 90.06 131 SER A O 1
ATOM 1009 N N . PHE A 1 132 ? 0.018 6.851 16.905 1.00 87.00 132 PHE A N 1
ATOM 1010 C CA . PHE A 1 132 ? -0.448 7.615 15.747 1.00 87.00 132 PHE A CA 1
ATOM 1011 C C . PHE A 1 132 ? 0.704 8.325 15.069 1.00 87.00 132 PHE A C 1
ATOM 1013 O O . PHE A 1 132 ? 1.485 9.022 15.718 1.00 87.00 132 PHE A O 1
ATOM 1020 N N . GLN A 1 133 ? 0.730 8.228 13.750 1.00 84.06 133 GLN A N 1
ATOM 1021 C CA . GLN A 1 133 ? 1.685 8.919 12.924 1.00 84.06 133 GLN A CA 1
ATOM 1022 C C . GLN A 1 133 ? 1.017 9.671 11.785 1.00 84.06 133 GLN A C 1
ATOM 1024 O O . GLN A 1 133 ? 0.075 9.212 11.144 1.00 84.06 133 GLN A O 1
ATOM 1029 N N . TYR A 1 134 ? 1.567 10.848 11.526 1.00 79.00 134 TYR A N 1
ATOM 1030 C CA . TYR A 1 134 ? 1.078 11.751 10.516 1.00 79.00 134 TYR A CA 1
ATOM 1031 C C . TYR A 1 134 ? 2.165 11.982 9.482 1.00 79.00 134 TYR A C 1
ATOM 1033 O O . TYR A 1 134 ? 3.205 12.559 9.805 1.00 79.00 134 TYR A O 1
ATOM 1041 N N . SER A 1 135 ? 1.932 11.546 8.248 1.00 70.38 135 SER A N 1
ATOM 1042 C CA . SER A 1 135 ? 2.798 11.957 7.154 1.00 70.38 135 SER A CA 1
ATOM 1043 C C . SER A 1 135 ? 2.450 13.382 6.772 1.00 70.38 135 SER A C 1
ATOM 1045 O O . SER A 1 135 ? 1.328 13.667 6.358 1.00 70.38 135 SER A O 1
ATOM 1047 N N . LYS A 1 136 ? 3.412 14.284 6.922 1.00 62.38 136 LYS A N 1
ATOM 1048 C CA . LYS A 1 136 ? 3.328 15.594 6.297 1.00 62.38 136 LYS A CA 1
ATOM 1049 C C . LYS A 1 136 ? 3.921 15.493 4.894 1.00 62.38 136 LYS A C 1
ATOM 1051 O O . LYS A 1 136 ? 4.999 14.913 4.754 1.00 62.38 136 LYS A O 1
ATOM 1056 N N . PRO A 1 137 ? 3.289 16.084 3.875 1.00 52.53 137 PRO A N 1
ATOM 1057 C CA . PRO A 1 137 ? 4.019 16.518 2.697 1.00 52.53 137 PRO A CA 1
ATOM 1058 C C . PRO A 1 137 ? 4.896 17.713 3.118 1.00 52.53 137 PRO A C 1
ATOM 1060 O O . PRO A 1 137 ? 4.515 18.861 2.925 1.00 52.53 137 PRO A O 1
ATOM 1063 N N . ASP A 1 138 ? 6.016 17.467 3.807 1.00 46.31 138 ASP A N 1
ATOM 1064 C CA . ASP A 1 138 ? 6.922 18.549 4.211 1.00 46.31 138 ASP A CA 1
ATOM 1065 C C . ASP A 1 138 ? 7.570 19.164 2.959 1.00 46.31 138 ASP A C 1
ATOM 1067 O O . ASP A 1 138 ? 8.116 18.458 2.109 1.00 46.31 138 ASP A O 1
ATOM 1071 N N . ASN A 1 139 ? 7.542 20.496 2.871 1.00 41.12 139 ASN A N 1
ATOM 1072 C CA . ASN A 1 139 ? 8.240 21.263 1.835 1.00 41.12 139 ASN A CA 1
ATOM 1073 C C . ASN A 1 139 ? 9.776 21.173 1.959 1.00 41.12 139 ASN A C 1
ATOM 1075 O O . ASN A 1 139 ? 10.467 21.397 0.968 1.00 41.12 139 ASN A O 1
ATOM 1079 N N . ASP A 1 140 ? 10.301 20.806 3.136 1.00 37.34 140 ASP A N 1
ATOM 1080 C CA . ASP A 1 140 ? 11.738 20.877 3.444 1.00 37.34 140 ASP A CA 1
ATOM 1081 C C . ASP A 1 140 ? 12.404 19.527 3.764 1.00 37.34 140 ASP A C 1
ATOM 1083 O O . ASP A 1 140 ? 13.610 19.381 3.555 1.00 37.34 140 ASP A O 1
ATOM 1087 N N . ASN A 1 141 ? 11.656 18.506 4.200 1.00 38.66 141 ASN A N 1
ATOM 1088 C CA . ASN A 1 141 ? 12.225 17.202 4.548 1.00 38.66 141 ASN A CA 1
ATOM 1089 C C . ASN A 1 141 ? 11.886 16.142 3.499 1.00 38.66 141 ASN A C 1
ATOM 1091 O O . ASN A 1 141 ? 10.782 15.615 3.404 1.00 38.66 141 ASN A O 1
ATOM 1095 N N . GLN A 1 142 ? 12.915 15.854 2.709 1.00 46.34 142 GLN A N 1
ATOM 1096 C CA . GLN A 1 142 ? 12.995 14.961 1.558 1.00 46.34 142 GLN A CA 1
ATOM 1097 C C . GLN A 1 142 ? 12.794 13.470 1.899 1.00 46.34 142 GLN A C 1
ATOM 1099 O O . GLN A 1 142 ? 13.642 12.644 1.540 1.00 46.34 142 GLN A O 1
ATOM 1104 N N . GLU A 1 143 ? 11.726 13.081 2.588 1.00 44.25 143 GLU A N 1
ATOM 1105 C CA . GLU A 1 143 ? 11.425 11.669 2.859 1.00 44.25 143 GLU A CA 1
ATOM 1106 C C . GLU A 1 143 ? 10.042 11.262 2.363 1.00 44.25 143 GLU A C 1
ATOM 1108 O O . GLU A 1 143 ? 9.078 12.021 2.413 1.00 44.25 143 GLU A O 1
ATOM 1113 N N . TYR A 1 144 ? 9.959 10.040 1.834 1.00 51.97 144 TYR A N 1
ATOM 1114 C CA . TYR A 1 144 ? 8.689 9.455 1.434 1.00 51.97 144 TYR A CA 1
ATOM 1115 C C . TYR A 1 144 ? 7.818 9.250 2.667 1.00 51.97 144 TYR A C 1
ATOM 1117 O O . TYR A 1 144 ? 8.288 8.783 3.704 1.00 51.97 144 TYR A O 1
ATOM 1125 N N . THR A 1 145 ? 6.531 9.519 2.497 1.00 54.19 145 THR A N 1
ATOM 1126 C CA . THR A 1 145 ? 5.462 9.412 3.487 1.00 54.19 145 THR A CA 1
ATOM 1127 C C . THR A 1 145 ? 5.514 8.148 4.358 1.00 54.19 145 THR A C 1
ATOM 1129 O O . THR A 1 145 ? 5.189 8.237 5.541 1.00 54.19 145 THR A O 1
ATOM 1132 N N . LEU A 1 146 ? 5.944 6.995 3.818 1.00 56.41 146 LEU A N 1
ATOM 1133 C CA . LEU A 1 146 ? 6.034 5.732 4.566 1.00 56.41 146 LEU A CA 1
ATOM 1134 C C . LEU A 1 146 ? 7.362 4.968 4.451 1.00 56.41 146 LEU A C 1
ATOM 1136 O O . LEU A 1 146 ? 7.523 3.940 5.111 1.00 56.41 146 LEU A O 1
ATOM 1140 N N . SER A 1 147 ? 8.325 5.444 3.659 1.00 57.25 147 SER A N 1
ATOM 1141 C CA . SER A 1 147 ? 9.608 4.747 3.468 1.00 57.25 147 SER A CA 1
ATOM 1142 C C . SER A 1 147 ? 10.350 4.372 4.763 1.00 57.25 147 SER A C 1
ATOM 1144 O O . SER A 1 147 ? 10.959 3.298 4.767 1.00 57.25 147 SER A O 1
ATOM 1146 N N . PRO A 1 148 ? 10.298 5.154 5.866 1.00 58.50 148 PRO A N 1
ATOM 1147 C CA . PRO A 1 148 ? 10.913 4.746 7.131 1.00 58.50 148 PRO A CA 1
ATOM 1148 C C . PRO A 1 148 ? 10.342 3.438 7.708 1.00 58.50 148 PRO A C 1
ATOM 1150 O O . PRO A 1 148 ? 11.094 2.646 8.271 1.00 58.50 148 PRO A O 1
ATOM 1153 N N . TYR A 1 149 ? 9.044 3.165 7.522 1.00 63.31 149 TYR A N 1
ATOM 1154 C CA . TYR A 1 149 ? 8.350 1.995 8.097 1.00 63.31 149 TYR A CA 1
ATOM 1155 C C . TYR A 1 149 ? 8.619 0.698 7.347 1.00 63.31 149 TYR A C 1
ATOM 1157 O O . TYR A 1 149 ? 8.526 -0.387 7.914 1.00 63.31 149 TYR A O 1
ATOM 1165 N N . PHE A 1 150 ? 8.96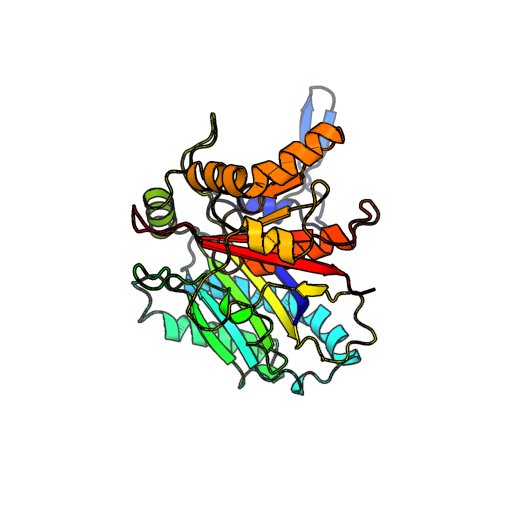1 0.813 6.068 1.00 68.69 150 PHE A N 1
ATOM 1166 C CA . PHE A 1 150 ? 9.223 -0.321 5.190 1.00 68.69 150 PHE A CA 1
ATOM 1167 C C . PHE A 1 150 ? 10.720 -0.527 4.925 1.00 68.69 150 PHE A C 1
ATOM 1169 O O . PHE A 1 150 ? 11.098 -1.273 4.018 1.00 68.69 150 PHE A O 1
ATOM 1176 N N . ASN A 1 151 ? 11.582 0.140 5.697 1.00 64.62 151 ASN A N 1
ATOM 1177 C CA . ASN A 1 151 ? 13.017 -0.084 5.659 1.00 64.62 151 ASN A CA 1
ATOM 1178 C C . ASN A 1 151 ? 13.378 -1.290 6.541 1.00 64.62 151 ASN A C 1
ATOM 1180 O O . ASN A 1 151 ? 13.001 -1.353 7.710 1.00 64.62 151 ASN A O 1
ATOM 1184 N N . GLU A 1 152 ? 14.135 -2.243 5.992 1.00 54.81 152 GLU A N 1
ATOM 1185 C CA . GLU A 1 152 ? 14.438 -3.535 6.633 1.00 54.81 152 GLU A CA 1
ATOM 1186 C C . GLU A 1 152 ? 15.082 -3.425 8.020 1.00 54.81 152 GLU A C 1
ATOM 1188 O O . GLU A 1 152 ? 14.961 -4.348 8.820 1.00 54.81 152 GLU A O 1
ATOM 1193 N N . GLN A 1 153 ? 15.770 -2.317 8.298 1.00 55.22 153 GLN A N 1
ATOM 1194 C CA . GLN A 1 153 ? 16.546 -2.113 9.522 1.00 55.22 153 GLN A CA 1
ATOM 1195 C C . GLN A 1 153 ? 15.774 -1.398 10.639 1.00 55.22 153 GLN A C 1
ATOM 1197 O O . GLN A 1 153 ? 16.221 -1.424 11.782 1.00 55.22 153 GLN A O 1
ATOM 1202 N N . ALA A 1 154 ? 14.630 -0.774 10.339 1.00 60.25 154 ALA A N 1
ATOM 1203 C CA . ALA A 1 154 ? 13.856 -0.034 11.339 1.00 60.25 154 ALA A CA 1
ATOM 1204 C C . ALA A 1 154 ? 12.948 -0.950 12.175 1.00 60.25 154 ALA A C 1
ATOM 1206 O O . ALA A 1 154 ? 12.623 -0.641 13.322 1.00 60.25 154 ALA A O 1
ATOM 1207 N N . LEU A 1 155 ? 12.542 -2.092 11.615 1.00 72.62 155 LEU A N 1
ATOM 1208 C CA . LEU A 1 155 ? 11.564 -2.963 12.247 1.00 72.62 155 LEU A CA 1
ATOM 1209 C C . LEU A 1 155 ? 12.235 -4.015 13.137 1.00 72.62 155 LEU A C 1
ATOM 1211 O O . LEU A 1 155 ? 12.614 -5.098 12.690 1.00 72.62 155 LEU A O 1
ATOM 1215 N N . ILE A 1 156 ? 12.348 -3.690 14.421 1.00 76.81 156 ILE A N 1
ATOM 1216 C CA . ILE A 1 156 ? 12.926 -4.580 15.439 1.00 76.81 156 ILE A CA 1
ATOM 1217 C C . ILE A 1 156 ? 11.876 -5.577 15.959 1.00 76.81 156 ILE A C 1
ATOM 1219 O O . ILE A 1 156 ? 12.217 -6.676 16.396 1.00 76.81 156 ILE A O 1
ATOM 1223 N N . ARG A 1 157 ? 10.591 -5.208 15.911 1.00 84.19 157 ARG A N 1
ATOM 1224 C CA . ARG A 1 157 ? 9.485 -5.925 16.558 1.00 84.19 157 ARG A CA 1
ATOM 1225 C C . ARG A 1 157 ? 8.302 -6.097 15.602 1.00 84.19 157 ARG A C 1
ATOM 1227 O O . ARG A 1 157 ? 8.140 -5.272 14.708 1.00 84.19 157 ARG A O 1
ATOM 1234 N N . PRO A 1 158 ? 7.481 -7.151 15.758 1.00 90.31 158 PRO A N 1
ATOM 1235 C CA . PRO A 1 158 ? 6.220 -7.274 15.037 1.00 90.31 158 PRO A CA 1
ATOM 1236 C C . PRO A 1 158 ? 5.305 -6.068 15.284 1.00 90.31 158 PRO A C 1
ATOM 1238 O O . PRO A 1 158 ? 4.964 -5.767 16.430 1.00 90.31 158 PRO A O 1
ATOM 1241 N N . THR A 1 159 ? 4.871 -5.419 14.206 1.00 91.81 159 THR A N 1
ATOM 1242 C CA . THR A 1 159 ? 4.029 -4.217 14.264 1.00 91.81 159 THR A CA 1
ATOM 1243 C C . THR A 1 159 ? 2.822 -4.396 13.359 1.00 91.81 159 THR A C 1
ATOM 1245 O O . THR A 1 159 ? 2.958 -4.692 12.169 1.00 91.81 159 THR A O 1
ATOM 1248 N N . LEU A 1 160 ? 1.631 -4.196 13.916 1.00 93.75 160 LEU A N 1
ATOM 1249 C CA . LEU A 1 160 ? 0.413 -4.057 13.134 1.00 93.75 160 LEU A CA 1
ATOM 1250 C C . LEU A 1 160 ? 0.351 -2.618 12.630 1.00 93.75 160 LEU A C 1
ATOM 1252 O O . LEU A 1 160 ? 0.435 -1.682 13.416 1.00 93.75 160 LEU A O 1
ATOM 1256 N N . MET A 1 161 ? 0.222 -2.424 11.327 1.00 93.31 161 MET A N 1
ATOM 1257 C CA . MET A 1 161 ? 0.177 -1.101 10.723 1.00 93.31 161 MET A CA 1
ATOM 1258 C C . MET A 1 161 ? -1.156 -0.884 10.023 1.00 93.31 161 MET A C 1
ATOM 1260 O O . MET A 1 161 ? -1.609 -1.733 9.256 1.00 93.31 161 MET A O 1
ATOM 1264 N N . LEU A 1 162 ? -1.764 0.269 10.278 1.00 93.75 162 LEU A N 1
ATOM 1265 C CA . LEU A 1 162 ? -3.013 0.712 9.684 1.00 93.75 162 LEU A CA 1
ATOM 1266 C C . LEU A 1 162 ? -2.793 2.049 8.980 1.00 93.75 162 LEU A C 1
ATOM 1268 O O . LEU A 1 162 ? -2.729 3.096 9.618 1.00 93.75 162 LEU A O 1
ATOM 1272 N N . CYS A 1 163 ? -2.677 2.017 7.660 1.00 91.25 163 CYS A N 1
ATOM 1273 C CA . CYS A 1 163 ? -2.547 3.208 6.827 1.00 91.25 163 CYS A CA 1
ATOM 1274 C C . CYS A 1 163 ? -3.933 3.624 6.338 1.00 91.25 163 CYS A C 1
ATOM 1276 O O . CYS A 1 163 ? -4.626 2.782 5.777 1.00 91.25 163 CYS A O 1
ATOM 1278 N N . VAL A 1 164 ? -4.344 4.879 6.518 1.00 88.50 164 VAL A N 1
ATOM 1279 C CA . VAL A 1 164 ? -5.668 5.367 6.089 1.00 88.50 164 VAL A CA 1
ATOM 1280 C C . VAL A 1 164 ? -5.602 6.790 5.549 1.00 88.50 164 VAL A C 1
ATOM 1282 O O . VAL A 1 164 ? -4.966 7.651 6.155 1.00 88.50 164 VAL A O 1
ATOM 1285 N N . ASP A 1 165 ? -6.292 7.058 4.442 1.00 83.69 165 ASP A N 1
ATOM 1286 C CA . ASP A 1 165 ? -6.449 8.403 3.889 1.00 83.69 165 ASP A CA 1
ATOM 1287 C C . ASP A 1 165 ? -7.766 8.603 3.135 1.00 83.69 165 ASP A C 1
ATOM 1289 O O . ASP A 1 165 ? -8.363 7.668 2.611 1.00 83.69 165 ASP A O 1
ATOM 1293 N N . VAL A 1 166 ? -8.210 9.862 3.090 1.00 77.19 166 VAL A N 1
ATOM 1294 C CA . VAL A 1 166 ? -9.466 10.307 2.465 1.00 77.19 166 VAL A CA 1
ATOM 1295 C C . VAL A 1 166 ? -9.169 11.546 1.618 1.00 77.19 166 VAL A C 1
ATOM 1297 O O . VAL A 1 166 ? -9.202 12.667 2.111 1.00 77.19 166 VAL A O 1
ATOM 1300 N N . LEU A 1 167 ? -8.813 11.393 0.343 1.00 69.62 167 LEU A N 1
ATOM 1301 C CA . LEU A 1 167 ? -8.264 12.516 -0.443 1.00 69.62 167 LEU A CA 1
ATOM 1302 C C . LEU A 1 167 ? -9.285 13.242 -1.332 1.00 69.62 167 LEU A C 1
ATOM 1304 O O . LEU A 1 167 ? -8.921 14.094 -2.137 1.00 69.62 167 LEU A O 1
ATOM 1308 N N . THR A 1 168 ? -10.571 12.944 -1.173 1.00 63.06 168 THR A N 1
ATOM 1309 C CA . THR A 1 168 ? -11.663 13.385 -2.063 1.00 63.06 168 THR A CA 1
ATOM 1310 C C . THR A 1 168 ? -12.210 14.787 -1.769 1.00 63.06 168 THR A C 1
ATOM 1312 O O . THR A 1 168 ? -13.141 15.234 -2.437 1.00 63.06 168 THR A O 1
ATOM 1315 N N . SER A 1 169 ? -11.659 15.516 -0.790 1.00 59.56 169 SER A N 1
ATOM 1316 C CA . SER A 1 169 ? -12.113 16.883 -0.491 1.00 59.56 169 SER A CA 1
ATOM 1317 C C . SER A 1 169 ? -11.639 17.862 -1.565 1.00 59.56 169 SER A C 1
ATOM 1319 O O . SER A 1 169 ? -10.483 17.804 -1.981 1.00 59.56 169 SER A O 1
ATOM 1321 N N . TYR A 1 170 ? -12.490 18.812 -1.971 1.00 52.44 170 TYR A N 1
ATOM 1322 C CA . TYR A 1 170 ? -12.149 19.811 -2.995 1.00 52.44 170 TYR A CA 1
ATOM 1323 C C . TYR A 1 170 ? -10.811 20.516 -2.729 1.00 52.44 170 TYR A C 1
ATOM 1325 O O . TYR A 1 170 ? -10.028 20.701 -3.656 1.00 52.44 170 TYR A O 1
ATOM 1333 N N . ASN A 1 171 ? -10.513 20.864 -1.473 1.00 55.16 171 ASN A N 1
ATOM 1334 C CA . ASN A 1 171 ? -9.250 21.507 -1.109 1.00 55.16 171 ASN A CA 1
ATOM 1335 C C . ASN A 1 171 ? -8.047 20.585 -1.345 1.00 55.16 171 ASN A C 1
ATOM 1337 O O . ASN A 1 171 ? -7.062 21.039 -1.921 1.00 55.16 171 ASN A O 1
ATOM 1341 N N . HIS A 1 172 ? -8.140 19.299 -0.992 1.00 57.81 172 HIS A N 1
ATOM 1342 C CA . HIS A 1 172 ? -7.078 18.328 -1.271 1.00 57.81 172 HIS A CA 1
ATOM 1343 C C . HIS A 1 172 ? -6.949 18.051 -2.768 1.00 57.81 172 HIS A C 1
ATOM 1345 O O . HIS A 1 172 ? -5.832 18.052 -3.273 1.00 57.81 172 HIS A O 1
ATOM 1351 N N . ILE A 1 173 ? -8.059 17.890 -3.500 1.00 57.56 173 ILE A N 1
ATOM 1352 C CA . ILE A 1 173 ? -8.034 17.724 -4.963 1.00 57.56 173 ILE A CA 1
ATOM 1353 C C . ILE A 1 173 ? -7.354 18.935 -5.609 1.00 57.56 173 ILE A C 1
ATOM 1355 O O . ILE A 1 173 ? -6.475 18.785 -6.454 1.00 57.56 173 ILE A O 1
ATOM 1359 N N . LYS A 1 174 ? -7.741 20.146 -5.197 1.00 53.56 174 LYS A N 1
ATOM 1360 C CA . LYS A 1 174 ? -7.184 21.402 -5.697 1.00 53.56 174 LYS A CA 1
ATOM 1361 C C . LYS A 1 174 ? -5.695 21.506 -5.388 1.00 53.56 174 LYS A C 1
ATOM 1363 O O . LYS A 1 174 ? -4.936 21.792 -6.304 1.00 53.56 174 LYS A O 1
ATOM 1368 N N . GLN A 1 175 ? -5.276 21.254 -4.148 1.00 58.25 175 GLN A N 1
ATOM 1369 C CA . GLN A 1 175 ? -3.863 21.254 -3.764 1.00 58.25 175 GLN A CA 1
ATOM 1370 C C . GLN A 1 175 ? -3.087 20.206 -4.571 1.00 58.25 175 GLN A C 1
ATOM 1372 O O . GLN A 1 175 ? -2.133 20.557 -5.254 1.00 58.25 175 GLN A O 1
ATOM 1377 N N . LEU A 1 176 ? -3.540 18.951 -4.604 1.00 57.00 176 LEU A N 1
ATOM 1378 C CA . LEU A 1 176 ? -2.907 17.875 -5.375 1.00 57.00 176 LEU A CA 1
ATOM 1379 C C . LEU A 1 176 ? -2.785 18.229 -6.866 1.00 57.00 176 LEU A C 1
ATOM 1381 O O . LEU A 1 176 ? -1.712 18.068 -7.439 1.00 57.00 176 LEU A O 1
ATOM 1385 N N . ASN A 1 177 ? -3.829 18.782 -7.487 1.00 55.62 177 ASN A N 1
ATOM 1386 C CA . ASN A 1 177 ? -3.814 19.157 -8.907 1.00 55.62 177 ASN A CA 1
ATOM 1387 C C . ASN A 1 177 ? -3.041 20.453 -9.199 1.00 55.62 177 ASN A C 1
ATOM 1389 O O . ASN A 1 177 ? -2.538 20.625 -10.308 1.00 55.62 177 ASN A O 1
ATOM 1393 N N . GLN A 1 178 ? -2.907 21.361 -8.228 1.00 57.22 178 GLN A N 1
ATOM 1394 C CA . GLN A 1 178 ? -2.012 22.520 -8.330 1.00 57.22 178 GLN A CA 1
ATOM 1395 C C . GLN A 1 178 ? -0.545 22.095 -8.271 1.00 57.22 178 GLN A C 1
ATOM 1397 O O . GLN A 1 178 ? 0.276 22.616 -9.027 1.00 57.22 178 GLN A O 1
ATOM 1402 N N . LEU A 1 179 ? -0.233 21.139 -7.394 1.00 53.88 179 LEU A N 1
ATOM 1403 C CA . LEU A 1 179 ? 1.112 20.594 -7.217 1.00 53.88 179 LEU A CA 1
ATOM 1404 C C . LEU A 1 179 ? 1.513 19.688 -8.381 1.00 53.88 179 LEU A C 1
ATOM 1406 O O . LEU A 1 179 ? 2.690 19.569 -8.716 1.00 53.88 179 LEU A O 1
ATOM 1410 N N . VAL A 1 180 ? 0.531 19.049 -9.011 1.00 49.59 180 VAL A N 1
ATOM 1411 C CA . VAL A 1 180 ? 0.776 17.982 -9.962 1.00 49.59 180 VAL A CA 1
ATOM 1412 C C . VAL A 1 180 ? 0.029 18.260 -11.267 1.00 49.59 180 VAL A C 1
ATOM 1414 O O . VAL A 1 180 ? -1.081 17.787 -11.504 1.00 49.59 180 VAL A O 1
ATOM 1417 N N . LYS A 1 181 ? 0.681 19.024 -12.156 1.00 46.59 181 LYS A N 1
ATOM 1418 C CA . LYS A 1 181 ? 0.250 19.236 -13.551 1.00 46.59 181 LYS A CA 1
ATOM 1419 C C . LYS A 1 181 ? 0.478 17.964 -14.378 1.00 46.59 181 LYS A C 1
ATOM 1421 O O . LYS A 1 181 ? 1.345 17.916 -15.248 1.00 46.59 181 LYS A O 1
ATOM 1426 N N . ILE A 1 182 ? -0.255 16.900 -14.066 1.00 46.94 182 ILE A N 1
ATOM 1427 C CA . ILE A 1 182 ? -0.257 15.663 -14.848 1.00 46.94 182 ILE A CA 1
ATOM 1428 C C . ILE A 1 182 ? -1.307 15.792 -15.940 1.00 46.94 182 ILE A C 1
ATOM 1430 O O . ILE A 1 182 ? -2.466 16.053 -15.650 1.00 46.94 182 ILE A O 1
ATOM 1434 N N . GLN A 1 183 ? -0.912 15.578 -17.189 1.00 40.41 183 GLN A N 1
ATOM 1435 C CA . GLN A 1 183 ? -1.837 15.382 -18.297 1.00 40.41 183 GLN A CA 1
ATOM 1436 C C . GLN A 1 183 ? -1.386 14.152 -19.072 1.00 40.41 183 GLN A C 1
ATOM 1438 O O . GLN A 1 183 ? -0.243 14.093 -19.529 1.00 40.41 183 GLN A O 1
ATOM 1443 N N . HIS A 1 184 ? -2.269 13.168 -19.213 1.00 40.31 184 HIS A N 1
ATOM 1444 C CA . HIS A 1 184 ? -2.077 12.121 -20.209 1.00 40.31 184 HIS A CA 1
ATOM 1445 C C . HIS A 1 184 ? -2.397 12.690 -21.599 1.00 40.31 184 HIS A C 1
ATOM 1447 O O . HIS A 1 184 ? -3.214 13.604 -21.706 1.00 40.31 184 HIS A O 1
ATOM 1453 N N . LEU A 1 185 ? -1.801 12.143 -22.664 1.00 35.44 185 LEU A N 1
ATOM 1454 C CA . LEU A 1 185 ? -2.224 12.449 -24.035 1.00 35.44 185 LEU A CA 1
ATOM 1455 C C . LEU A 1 185 ? -3.744 12.200 -24.138 1.00 35.44 185 LEU A C 1
ATOM 1457 O O . LEU A 1 185 ? -4.195 11.093 -23.843 1.00 35.44 185 LEU A O 1
ATOM 1461 N N . ASP A 1 186 ? -4.508 13.252 -24.436 1.00 37.47 186 ASP A N 1
ATOM 1462 C CA . ASP A 1 186 ? -5.980 13.283 -24.523 1.00 37.47 186 ASP A CA 1
ATOM 1463 C C . ASP A 1 186 ? -6.774 12.998 -23.225 1.00 37.47 186 ASP A C 1
ATOM 1465 O O . ASP A 1 186 ? -7.985 12.781 -23.269 1.00 37.47 186 ASP A O 1
ATOM 1469 N N . GLY A 1 187 ? -6.130 13.027 -22.051 1.00 37.75 187 GLY A N 1
ATOM 1470 C CA . GLY A 1 187 ? -6.788 12.859 -20.745 1.00 37.75 187 GLY A CA 1
ATOM 1471 C C . GLY A 1 187 ? -7.065 14.180 -20.005 1.00 37.75 187 GLY A C 1
ATOM 1472 O O . GLY A 1 187 ? -6.421 15.197 -20.294 1.00 37.75 187 GLY A O 1
ATOM 1473 N N . PRO A 1 188 ? -7.987 14.187 -19.017 1.00 40.19 188 PRO A N 1
ATOM 1474 C CA . PRO A 1 188 ? -8.151 15.328 -18.120 1.00 40.19 188 PRO A CA 1
ATOM 1475 C C . PRO A 1 188 ? -6.856 15.582 -17.335 1.00 40.19 188 PRO A C 1
ATOM 1477 O O . PRO A 1 188 ? -6.128 14.649 -16.993 1.00 40.19 188 PRO A O 1
ATOM 1480 N N . GLN A 1 189 ? -6.562 16.855 -17.063 1.00 44.94 189 GLN A N 1
ATOM 1481 C CA . GLN A 1 189 ? -5.443 17.228 -16.202 1.00 44.94 189 GLN A CA 1
ATOM 1482 C C . GLN A 1 189 ? -5.742 16.878 -14.741 1.00 44.94 189 GLN A C 1
ATOM 1484 O O . GLN A 1 189 ? -6.832 17.165 -14.248 1.00 44.94 189 GLN A O 1
ATOM 1489 N N . GLY A 1 190 ? -4.750 16.329 -14.046 1.00 49.97 190 GLY A N 1
ATOM 1490 C CA . GLY A 1 190 ? -4.778 16.094 -12.607 1.00 49.97 190 GLY A CA 1
ATOM 1491 C C . GLY A 1 190 ? -4.640 14.630 -12.196 1.00 49.97 190 GLY A C 1
ATOM 1492 O O . GLY A 1 190 ? -4.579 13.713 -13.013 1.00 49.97 190 GLY A O 1
ATOM 1493 N N . ILE A 1 191 ? -4.569 14.428 -10.887 1.00 57.03 191 ILE A N 1
ATOM 1494 C CA . ILE A 1 191 ? -4.635 13.128 -10.225 1.00 57.03 191 ILE A CA 1
ATOM 1495 C C . ILE A 1 191 ? -6.103 12.851 -9.894 1.00 57.03 191 ILE A C 1
ATOM 1497 O O . ILE A 1 191 ? -6.829 13.765 -9.508 1.00 57.03 191 ILE A O 1
ATOM 1501 N N . MET A 1 192 ? -6.535 11.592 -9.997 1.00 64.94 192 MET A N 1
ATOM 1502 C CA . MET A 1 192 ? -7.797 11.149 -9.403 1.00 64.94 192 MET A CA 1
ATOM 1503 C C . MET A 1 192 ? -7.534 10.741 -7.946 1.00 64.94 192 MET A C 1
ATOM 1505 O O . MET A 1 192 ? -6.992 9.655 -7.718 1.00 64.94 192 MET A O 1
ATOM 1509 N N . PRO A 1 193 ? -7.835 11.589 -6.948 1.00 67.25 193 PRO A N 1
ATOM 1510 C CA . PRO A 1 193 ? -7.709 11.197 -5.557 1.00 67.25 193 PRO A CA 1
ATOM 1511 C C . PRO A 1 193 ? -8.744 10.133 -5.208 1.00 67.25 193 PRO A C 1
ATOM 1513 O O . PRO A 1 193 ? -9.830 10.068 -5.788 1.00 67.25 193 PRO A O 1
ATOM 1516 N N . ALA A 1 194 ? -8.393 9.316 -4.230 1.00 72.38 194 ALA A N 1
ATOM 1517 C CA . ALA A 1 194 ? -9.233 8.259 -3.711 1.00 72.38 194 ALA A CA 1
ATOM 1518 C C . ALA A 1 194 ? -9.155 8.226 -2.182 1.00 72.38 194 ALA A C 1
ATOM 1520 O O . ALA A 1 194 ? -8.369 8.939 -1.545 1.00 72.38 194 ALA A O 1
ATOM 1521 N N . GLU A 1 195 ? -10.017 7.418 -1.589 1.00 77.94 195 GLU A N 1
ATOM 1522 C CA . GLU A 1 195 ? -10.002 7.115 -0.167 1.00 77.94 195 GLU A CA 1
ATOM 1523 C C . GLU A 1 195 ? -9.570 5.657 -0.011 1.00 77.94 195 GLU A C 1
ATOM 1525 O O . GLU A 1 195 ? -9.922 4.804 -0.824 1.00 77.94 195 GLU A O 1
ATOM 1530 N N . GLY A 1 196 ? -8.779 5.345 1.004 1.00 80.44 196 GLY A N 1
ATOM 1531 C CA . GLY A 1 196 ? -8.291 3.988 1.172 1.00 80.44 196 GLY A CA 1
ATOM 1532 C C . GLY A 1 196 ? -7.769 3.719 2.562 1.00 80.44 196 GLY A C 1
ATOM 1533 O O . GLY A 1 196 ? -7.338 4.626 3.275 1.00 80.44 196 GLY A O 1
ATOM 1534 N N . ALA A 1 197 ? -7.802 2.447 2.932 1.00 85.62 197 ALA A N 1
ATOM 1535 C CA . ALA A 1 197 ? -7.207 1.954 4.158 1.00 85.62 197 ALA A CA 1
ATOM 1536 C C . ALA A 1 197 ? -6.497 0.626 3.904 1.00 85.62 197 ALA A C 1
ATOM 1538 O O . ALA A 1 197 ? -6.968 -0.195 3.127 1.00 85.62 197 ALA A O 1
ATOM 1539 N N . SER A 1 198 ? -5.382 0.379 4.578 1.00 89.75 198 SER A N 1
ATOM 1540 C CA . SER A 1 198 ? -4.701 -0.911 4.539 1.00 89.75 198 SER A CA 1
ATOM 1541 C C . SER A 1 198 ? -4.225 -1.287 5.929 1.00 89.75 198 SER A C 1
ATOM 1543 O O . SER A 1 198 ? -3.511 -0.517 6.569 1.00 89.75 198 SER A O 1
ATOM 1545 N N . CYS A 1 199 ? -4.616 -2.475 6.376 1.00 92.06 199 CYS A N 1
ATOM 1546 C CA . CYS A 1 199 ? -4.162 -3.095 7.607 1.00 92.06 199 CYS A CA 1
ATOM 1547 C C . CYS A 1 199 ? -3.197 -4.228 7.260 1.00 92.06 199 CYS A C 1
ATOM 1549 O O . CYS A 1 199 ? -3.520 -5.146 6.497 1.00 92.06 199 CYS A O 1
ATOM 1551 N N . SER A 1 200 ? -1.986 -4.161 7.795 1.00 93.19 200 SER A N 1
ATOM 1552 C CA . SER A 1 200 ? -0.917 -5.091 7.449 1.00 93.19 200 SER A CA 1
ATOM 1553 C C . SER A 1 200 ? -0.067 -5.406 8.670 1.00 93.19 200 SER A C 1
ATOM 1555 O O . SER A 1 200 ? 0.203 -4.534 9.490 1.00 93.19 200 SER A O 1
ATOM 1557 N N . LEU A 1 201 ? 0.375 -6.654 8.783 1.00 92.69 201 LEU A N 1
ATOM 1558 C CA . LEU A 1 201 ? 1.326 -7.071 9.805 1.00 92.69 201 LEU A CA 1
ATOM 1559 C C . LEU A 1 201 ? 2.738 -7.028 9.218 1.00 92.69 201 LEU A C 1
ATOM 1561 O O . LEU A 1 201 ? 3.035 -7.710 8.231 1.00 92.69 201 LEU A O 1
ATOM 1565 N N . LEU A 1 202 ? 3.596 -6.221 9.835 1.00 91.56 202 LEU A N 1
ATOM 1566 C CA . LEU A 1 202 ? 5.015 -6.135 9.528 1.00 91.56 202 LEU A CA 1
ATOM 1567 C C . LEU A 1 202 ? 5.791 -7.009 10.508 1.00 91.56 202 LEU A C 1
ATOM 1569 O O . LEU A 1 202 ? 5.570 -6.952 11.719 1.00 91.56 202 LEU A O 1
ATOM 1573 N N . LEU A 1 203 ? 6.716 -7.807 9.985 1.00 89.12 203 LEU A N 1
ATOM 1574 C CA . LEU A 1 203 ? 7.523 -8.733 10.767 1.00 89.12 203 LEU A CA 1
ATOM 1575 C C . LEU A 1 203 ? 9.011 -8.564 10.433 1.00 89.12 203 LEU A C 1
ATOM 1577 O O . LEU A 1 203 ? 9.366 -8.432 9.252 1.00 89.12 203 LEU A O 1
ATOM 1581 N N . PRO A 1 204 ? 9.903 -8.610 11.441 1.00 87.38 204 PRO A N 1
ATOM 1582 C CA . PRO A 1 204 ? 11.336 -8.692 11.195 1.00 87.38 204 PRO A CA 1
ATOM 1583 C C . PRO A 1 204 ? 11.658 -9.874 10.275 1.00 87.38 204 PRO A C 1
ATOM 1585 O O . PRO A 1 204 ? 11.003 -10.915 10.325 1.00 87.38 204 PRO A O 1
ATOM 1588 N N . GLU A 1 205 ? 12.681 -9.743 9.431 1.00 82.69 205 GLU A N 1
ATOM 1589 C CA . GLU A 1 205 ? 13.037 -10.799 8.470 1.00 82.69 205 GLU A CA 1
ATOM 1590 C C . GLU A 1 205 ? 1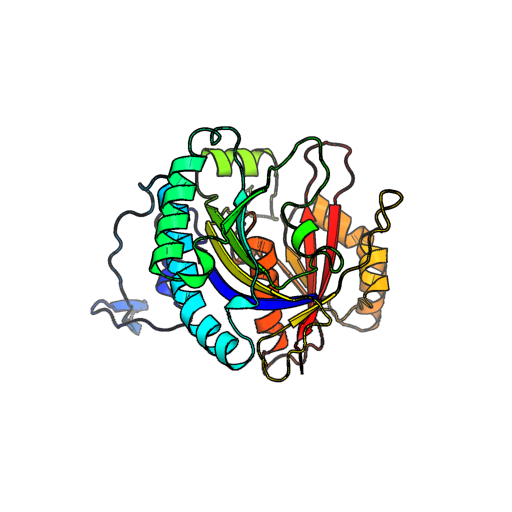3.354 -12.135 9.156 1.00 82.69 205 GLU A C 1
ATOM 1592 O O . GLU A 1 205 ? 12.892 -13.192 8.721 1.00 82.69 205 GLU A O 1
ATOM 1597 N N . ALA A 1 206 ? 14.059 -12.066 10.286 1.00 82.06 206 ALA A N 1
ATOM 1598 C CA . ALA A 1 206 ? 14.421 -13.219 11.100 1.00 82.06 206 ALA A CA 1
ATOM 1599 C C . ALA A 1 206 ? 13.231 -13.864 11.836 1.00 82.06 206 ALA A C 1
ATOM 1601 O O . ALA A 1 206 ? 13.402 -14.912 12.457 1.00 82.06 206 ALA A O 1
ATOM 1602 N N . PHE A 1 207 ? 12.029 -13.274 11.794 1.00 80.75 207 PHE A N 1
ATOM 1603 C CA . PHE A 1 207 ? 10.879 -13.817 12.511 1.00 80.75 207 PHE A CA 1
ATOM 1604 C C . PHE A 1 207 ? 10.482 -15.189 11.932 1.00 80.75 207 PHE A C 1
ATOM 1606 O O . PHE A 1 207 ? 10.259 -15.289 10.718 1.00 80.75 207 PHE A O 1
ATOM 1613 N N . PRO A 1 208 ? 10.389 -16.257 12.745 1.00 73.88 208 PRO A N 1
ATOM 1614 C CA . PRO A 1 208 ? 10.132 -17.606 12.256 1.00 73.88 208 PRO A CA 1
ATOM 1615 C C . PRO A 1 208 ? 8.664 -17.749 11.842 1.00 73.88 208 PRO A C 1
ATOM 1617 O O . PRO A 1 208 ? 7.778 -17.961 12.662 1.00 73.88 208 PRO A O 1
ATOM 1620 N N . LEU A 1 209 ? 8.403 -17.635 10.541 1.00 70.94 209 LEU A N 1
ATOM 1621 C CA . LEU A 1 209 ? 7.110 -17.960 9.946 1.00 70.94 209 LEU A CA 1
ATOM 1622 C C . LEU A 1 209 ? 7.224 -19.344 9.323 1.00 70.94 209 LEU A C 1
ATOM 1624 O O . LEU A 1 209 ? 7.941 -19.511 8.342 1.00 70.94 209 LEU A O 1
ATOM 1628 N N . THR A 1 210 ? 6.543 -20.329 9.899 1.00 57.66 210 THR A N 1
ATOM 1629 C CA . THR A 1 210 ? 6.606 -21.722 9.431 1.00 57.66 210 THR A CA 1
ATOM 1630 C C . THR A 1 210 ? 5.392 -22.142 8.604 1.00 57.66 210 THR A C 1
ATOM 1632 O O . THR A 1 210 ? 5.434 -23.211 8.006 1.00 57.66 210 THR A O 1
ATOM 1635 N N . LYS A 1 211 ? 4.305 -21.350 8.581 1.00 58.47 211 LYS A N 1
ATOM 1636 C CA . LYS A 1 211 ? 3.000 -21.798 8.046 1.00 58.47 211 LYS A CA 1
ATOM 1637 C C . LYS A 1 211 ? 2.144 -20.748 7.330 1.00 58.47 211 LYS A C 1
ATOM 1639 O O . LYS A 1 211 ? 1.021 -21.043 6.941 1.00 58.47 211 LYS A O 1
ATOM 1644 N N . LEU A 1 212 ? 2.624 -19.519 7.161 1.00 64.25 212 LEU A N 1
ATOM 1645 C CA . LEU A 1 212 ? 1.824 -18.463 6.539 1.00 64.25 212 LEU A CA 1
ATOM 1646 C C . LEU A 1 212 ? 2.148 -18.347 5.046 1.00 64.25 212 LEU A C 1
ATOM 1648 O O . LEU A 1 212 ? 2.940 -17.494 4.656 1.00 64.25 212 LEU A O 1
ATOM 1652 N N . GLU A 1 213 ? 1.459 -19.148 4.220 1.00 61.31 213 GLU A N 1
ATOM 1653 C CA . GLU A 1 213 ? 1.448 -19.063 2.736 1.00 61.31 213 GLU A CA 1
ATOM 1654 C C . GLU A 1 213 ? 1.105 -17.644 2.229 1.00 61.31 213 GLU A C 1
ATOM 1656 O O . GLU A 1 213 ? 1.375 -17.255 1.098 1.00 61.31 213 GLU A O 1
ATOM 1661 N N . ALA A 1 214 ? 0.494 -16.835 3.094 1.00 67.12 214 ALA A N 1
ATOM 1662 C CA . ALA A 1 214 ? 0.067 -15.474 2.827 1.00 67.12 214 ALA A CA 1
ATOM 1663 C C . ALA A 1 214 ? 1.167 -14.402 2.974 1.00 67.12 214 ALA A C 1
ATOM 1665 O O . ALA A 1 214 ? 0.868 -13.234 2.685 1.00 67.12 214 ALA A O 1
ATOM 1666 N N . ALA A 1 215 ? 2.360 -14.754 3.465 1.00 84.62 215 ALA A N 1
ATOM 1667 C CA . ALA A 1 215 ? 3.438 -13.813 3.754 1.00 84.62 215 ALA A CA 1
ATOM 1668 C C . ALA A 1 215 ? 4.318 -13.523 2.530 1.00 84.62 215 ALA A C 1
ATOM 1670 O O . ALA A 1 215 ? 4.590 -14.391 1.702 1.00 84.62 215 ALA A O 1
ATOM 1671 N N . MET A 1 216 ? 4.798 -12.285 2.438 1.00 89.25 216 MET A N 1
ATOM 1672 C CA . MET A 1 216 ? 5.757 -11.856 1.426 1.00 89.25 216 MET A CA 1
ATOM 1673 C C . MET A 1 216 ? 7.068 -11.439 2.073 1.00 89.25 216 MET A C 1
ATOM 1675 O O . MET A 1 216 ? 7.075 -10.781 3.116 1.00 89.25 216 MET A O 1
ATOM 1679 N N . ASN A 1 217 ? 8.170 -11.753 1.402 1.00 90.38 217 ASN A N 1
ATOM 1680 C CA . ASN A 1 217 ? 9.461 -11.149 1.687 1.00 90.38 217 ASN A CA 1
ATOM 1681 C C . ASN A 1 217 ? 9.587 -9.868 0.868 1.00 90.38 217 ASN A C 1
ATOM 1683 O O . ASN A 1 217 ? 9.457 -9.886 -0.358 1.00 90.38 217 ASN A O 1
ATOM 1687 N N . ILE A 1 218 ? 9.844 -8.762 1.556 1.00 90.56 218 ILE A N 1
ATOM 1688 C CA . ILE A 1 218 ? 10.112 -7.468 0.942 1.00 90.56 218 ILE A CA 1
ATOM 1689 C C . ILE A 1 218 ? 11.571 -7.130 1.198 1.00 90.56 218 ILE A C 1
ATOM 1691 O O . ILE A 1 218 ? 11.993 -7.052 2.360 1.00 90.56 218 ILE A O 1
ATOM 1695 N N . SER A 1 219 ? 12.298 -6.919 0.101 1.00 89.88 219 SER A N 1
ATOM 1696 C CA . SER A 1 219 ? 13.691 -6.508 0.112 1.00 89.88 219 SER A CA 1
ATOM 1697 C C . SER A 1 219 ? 13.890 -5.101 -0.445 1.00 89.88 219 SER A C 1
ATOM 1699 O O . SER A 1 219 ? 13.314 -4.765 -1.476 1.00 89.88 219 SER A O 1
ATOM 1701 N N . THR A 1 220 ? 14.737 -4.287 0.175 1.00 88.06 220 THR A N 1
ATOM 1702 C CA . THR A 1 220 ? 15.128 -2.958 -0.319 1.00 88.06 220 THR A CA 1
ATOM 1703 C C . THR A 1 220 ? 16.627 -2.751 -0.149 1.00 88.06 220 THR A C 1
ATOM 1705 O O . THR A 1 220 ? 17.269 -3.335 0.715 1.00 88.06 220 THR A O 1
ATOM 1708 N N . VAL A 1 221 ? 17.202 -1.853 -0.944 1.00 84.50 221 VAL A N 1
ATOM 1709 C CA . VAL A 1 221 ? 18.597 -1.452 -0.763 1.00 84.50 221 VAL A CA 1
ATOM 1710 C C . VAL A 1 221 ? 18.753 -0.627 0.508 1.00 84.50 221 VAL A C 1
ATOM 1712 O O . VAL A 1 221 ? 17.944 0.278 0.768 1.00 84.50 221 VAL A O 1
ATOM 1715 N N . LYS A 1 222 ? 19.807 -0.938 1.266 1.00 71.12 222 LYS A N 1
ATOM 1716 C CA . LYS A 1 222 ? 20.251 -0.162 2.422 1.00 71.12 222 LYS A CA 1
ATOM 1717 C C . LYS A 1 222 ? 20.659 1.230 1.952 1.00 71.12 222 LYS A C 1
ATOM 1719 O O . LYS A 1 222 ? 21.435 1.369 1.009 1.00 71.12 222 LYS A O 1
ATOM 1724 N N . SER A 1 223 ? 20.101 2.257 2.579 1.00 59.47 223 SER A N 1
ATOM 1725 C CA . SER A 1 223 ? 20.684 3.591 2.509 1.00 59.47 223 SER A CA 1
ATOM 1726 C C . SER A 1 223 ? 21.643 3.695 3.680 1.00 59.47 223 SER A C 1
ATOM 1728 O O . SER A 1 223 ? 21.179 3.770 4.815 1.00 59.47 223 SER A O 1
ATOM 1730 N N . ASP A 1 224 ? 22.946 3.654 3.419 1.00 52.59 224 ASP A N 1
ATOM 1731 C CA . ASP A 1 224 ? 23.921 3.975 4.459 1.00 52.59 224 ASP A CA 1
ATOM 1732 C C . ASP A 1 224 ? 23.652 5.396 4.970 1.00 52.59 224 ASP A C 1
ATOM 1734 O O . ASP A 1 224 ? 23.285 6.283 4.188 1.00 52.59 224 ASP A O 1
ATOM 1738 N N . ASP A 1 225 ? 23.785 5.579 6.285 1.00 49.84 225 ASP A N 1
ATOM 1739 C CA . ASP A 1 225 ? 23.472 6.804 7.018 1.00 49.84 225 ASP A CA 1
ATOM 1740 C C . ASP A 1 225 ? 23.957 8.069 6.279 1.00 49.84 225 ASP A C 1
ATOM 1742 O O . ASP A 1 225 ? 25.140 8.405 6.237 1.00 49.84 225 ASP A O 1
ATOM 1746 N N . GLY A 1 226 ? 23.010 8.780 5.664 1.00 50.41 226 GLY A N 1
ATOM 1747 C CA . GLY A 1 226 ? 23.113 10.188 5.274 1.00 50.41 226 GLY A CA 1
ATOM 1748 C C . GLY A 1 226 ? 24.007 10.589 4.090 1.00 50.41 226 GLY A C 1
ATOM 1749 O O . GLY A 1 226 ? 23.817 11.695 3.589 1.00 50.41 226 GLY A O 1
ATOM 1750 N N . ALA A 1 227 ? 24.946 9.774 3.595 1.00 50.59 227 ALA A N 1
ATOM 1751 C CA . ALA A 1 227 ? 25.990 10.320 2.708 1.00 50.59 227 ALA A CA 1
ATOM 1752 C C . ALA A 1 227 ? 25.727 10.208 1.193 1.00 50.59 227 ALA A C 1
ATOM 1754 O O . ALA A 1 227 ? 26.163 11.080 0.436 1.00 50.59 227 ALA A O 1
ATOM 1755 N N . THR A 1 228 ? 25.032 9.182 0.683 1.00 56.66 228 THR A N 1
ATOM 1756 C CA . THR A 1 228 ? 24.698 9.128 -0.759 1.00 56.66 228 THR A CA 1
ATOM 1757 C C . THR A 1 228 ? 23.507 8.215 -1.042 1.00 56.66 228 THR A C 1
ATOM 1759 O O . THR A 1 228 ? 23.603 6.993 -0.974 1.00 56.66 228 THR A O 1
ATOM 1762 N N . ARG A 1 229 ? 22.359 8.799 -1.408 1.00 69.12 229 ARG A N 1
ATOM 1763 C CA . ARG A 1 229 ? 21.212 8.023 -1.904 1.00 69.12 229 ARG A CA 1
ATOM 1764 C C . ARG A 1 229 ? 21.558 7.418 -3.268 1.00 69.12 229 ARG A C 1
ATOM 1766 O O . ARG A 1 229 ? 21.957 8.139 -4.182 1.00 69.12 229 ARG A O 1
ATOM 1773 N N . LEU A 1 230 ? 21.380 6.105 -3.409 1.00 80.19 230 LEU A N 1
ATOM 1774 C CA . LEU A 1 230 ? 21.575 5.404 -4.678 1.00 80.19 230 LEU A CA 1
ATOM 1775 C C . LEU A 1 230 ? 20.550 5.865 -5.718 1.00 80.19 230 LEU A C 1
ATOM 1777 O O . LEU A 1 230 ? 19.367 6.038 -5.409 1.00 80.19 230 LEU A O 1
ATOM 1781 N N . SER A 1 231 ? 20.996 6.020 -6.966 1.00 86.75 231 SER A N 1
ATOM 1782 C CA . SER A 1 231 ? 20.096 6.284 -8.090 1.00 86.75 231 SER A CA 1
ATOM 1783 C C . SER A 1 231 ? 19.084 5.147 -8.257 1.00 86.75 231 SER A C 1
ATOM 1785 O O . SER A 1 231 ? 19.348 4.011 -7.859 1.00 86.75 231 SER A O 1
ATOM 1787 N N . LEU A 1 232 ? 17.935 5.429 -8.878 1.00 88.69 232 LEU A N 1
ATOM 1788 C CA . LEU A 1 232 ? 16.935 4.403 -9.180 1.00 88.69 232 LEU A CA 1
ATOM 1789 C C . LEU A 1 232 ? 17.559 3.237 -9.967 1.00 88.69 232 LEU A C 1
ATOM 1791 O O . LEU A 1 232 ? 17.345 2.079 -9.619 1.00 88.69 232 LEU A O 1
ATOM 1795 N N . SER A 1 233 ? 18.396 3.537 -10.965 1.00 90.75 233 SER A N 1
ATOM 1796 C CA . SER A 1 233 ? 19.104 2.520 -11.755 1.00 90.75 233 SER A CA 1
ATOM 1797 C C . SER A 1 233 ? 20.010 1.622 -10.898 1.00 90.75 233 SER A C 1
ATOM 1799 O O . SER A 1 233 ? 19.997 0.396 -11.038 1.00 90.75 233 SER A O 1
ATOM 1801 N N . ALA A 1 234 ? 20.751 2.212 -9.952 1.00 90.62 234 ALA A N 1
ATOM 1802 C CA . ALA A 1 234 ? 21.607 1.467 -9.032 1.00 90.62 234 ALA A CA 1
ATOM 1803 C C . ALA A 1 234 ? 20.782 0.614 -8.057 1.00 90.62 234 ALA A C 1
ATOM 1805 O O . ALA A 1 234 ? 21.126 -0.545 -7.814 1.00 90.62 234 ALA A O 1
ATOM 1806 N N . GLN A 1 235 ? 19.661 1.145 -7.554 1.00 91.19 235 GLN A N 1
ATOM 1807 C CA . GLN A 1 235 ? 18.756 0.387 -6.694 1.00 91.19 235 GLN A CA 1
ATOM 1808 C C . GLN A 1 235 ? 18.184 -0.837 -7.419 1.00 91.19 235 GLN A C 1
ATOM 1810 O O . GLN A 1 235 ? 18.289 -1.957 -6.916 1.00 91.19 235 GLN A O 1
ATOM 1815 N N . LEU A 1 236 ? 17.658 -0.638 -8.630 1.00 92.12 236 LEU A N 1
ATOM 1816 C CA . LEU A 1 236 ? 17.138 -1.705 -9.487 1.00 92.12 236 LEU A CA 1
ATOM 1817 C C . LEU A 1 236 ? 18.207 -2.773 -9.752 1.00 92.12 236 LEU A C 1
ATOM 1819 O O . LEU A 1 236 ? 17.964 -3.957 -9.517 1.00 92.12 236 LEU A O 1
ATOM 1823 N N . SER A 1 237 ? 19.407 -2.354 -10.159 1.00 91.75 237 SER A N 1
ATOM 1824 C CA . SER A 1 237 ? 20.523 -3.264 -10.447 1.00 91.75 237 SER A CA 1
ATOM 1825 C C . SER A 1 237 ? 20.918 -4.098 -9.226 1.00 91.75 237 SER A C 1
ATOM 1827 O O . SER A 1 237 ? 21.050 -5.315 -9.326 1.00 91.75 237 SER A O 1
ATOM 1829 N N . SER A 1 238 ? 21.044 -3.468 -8.054 1.00 91.50 238 SER A N 1
ATOM 1830 C CA . SER A 1 238 ? 21.434 -4.153 -6.813 1.00 91.50 238 SER A CA 1
ATOM 1831 C C . SER A 1 238 ? 20.400 -5.174 -6.327 1.00 91.50 238 SER A C 1
ATOM 1833 O O . SER A 1 238 ? 20.759 -6.185 -5.728 1.00 91.50 238 SER A O 1
ATOM 1835 N N . LEU A 1 239 ? 19.118 -4.957 -6.639 1.00 91.25 239 LEU A N 1
ATOM 1836 C CA . LEU A 1 239 ? 18.036 -5.900 -6.354 1.00 91.25 239 LEU A CA 1
ATOM 1837 C C . LEU A 1 239 ? 17.864 -6.958 -7.463 1.00 91.25 239 LEU A C 1
ATOM 1839 O O . LEU A 1 239 ? 16.952 -7.790 -7.389 1.00 91.25 239 LEU A O 1
ATOM 1843 N N . GLY A 1 240 ? 18.727 -6.963 -8.483 1.00 90.94 240 GLY A N 1
ATOM 1844 C CA . GLY A 1 240 ? 18.684 -7.910 -9.598 1.00 90.94 240 GLY A CA 1
ATOM 1845 C C . GLY A 1 240 ? 17.484 -7.702 -10.520 1.00 90.94 240 GLY A C 1
ATOM 1846 O O . GLY A 1 240 ? 16.867 -8.675 -10.947 1.00 90.94 240 GLY A O 1
ATOM 1847 N N . PHE A 1 241 ? 17.098 -6.447 -10.758 1.00 90.12 241 PHE A N 1
ATOM 1848 C CA . PHE A 1 241 ? 16.103 -6.087 -11.766 1.00 90.12 241 PHE A CA 1
ATOM 1849 C C . PHE A 1 241 ? 16.589 -6.460 -13.172 1.00 90.12 241 PHE A C 1
ATOM 1851 O O . PHE A 1 241 ? 17.764 -6.284 -13.497 1.00 90.12 241 PHE A O 1
ATOM 1858 N N . THR A 1 242 ? 15.683 -6.960 -14.013 1.00 85.94 242 THR A N 1
ATOM 1859 C CA . THR A 1 242 ? 15.983 -7.352 -15.397 1.00 85.94 242 THR A CA 1
ATOM 1860 C C . THR A 1 242 ? 14.889 -6.862 -16.343 1.00 85.94 242 THR A C 1
ATOM 1862 O O . THR A 1 242 ? 13.869 -6.324 -15.923 1.00 85.94 242 THR A O 1
ATOM 1865 N N . TYR A 1 243 ? 15.072 -7.055 -17.646 1.00 78.25 243 TYR A N 1
ATOM 1866 C CA . TYR A 1 243 ? 14.107 -6.602 -18.646 1.00 78.25 243 TYR A CA 1
ATOM 1867 C C . TYR A 1 243 ? 12.743 -7.324 -18.604 1.00 78.25 243 TYR A C 1
ATOM 1869 O O . TYR A 1 243 ? 11.776 -6.785 -19.132 1.00 78.25 243 TYR A O 1
ATOM 1877 N N . ASN A 1 244 ? 12.646 -8.493 -17.958 1.00 79.12 244 ASN A N 1
ATOM 1878 C CA . ASN A 1 244 ? 11.399 -9.262 -17.798 1.00 79.12 244 ASN A CA 1
ATOM 1879 C C . ASN A 1 244 ? 10.678 -9.003 -16.472 1.00 79.12 244 ASN A C 1
ATOM 1881 O O . ASN A 1 244 ? 9.727 -9.696 -16.111 1.00 79.12 244 ASN A O 1
ATOM 1885 N N . SER A 1 245 ? 11.136 -8.012 -15.718 1.00 83.62 245 SER A N 1
ATOM 1886 C CA . SER A 1 245 ? 10.565 -7.669 -14.428 1.00 83.62 245 SER A CA 1
ATOM 1887 C C . SER A 1 245 ? 9.165 -7.055 -14.563 1.00 83.62 245 SER A C 1
ATOM 1889 O O . SER A 1 245 ? 8.935 -6.150 -15.366 1.00 83.62 245 SER A O 1
ATOM 1891 N N . THR A 1 246 ? 8.231 -7.509 -13.721 1.00 86.56 246 THR A N 1
ATOM 1892 C CA . THR A 1 246 ? 6.936 -6.838 -13.518 1.00 86.56 246 THR A CA 1
ATOM 1893 C C . THR A 1 246 ? 7.103 -5.727 -12.486 1.00 86.56 246 THR A C 1
ATOM 1895 O O . THR A 1 246 ? 7.610 -5.976 -11.388 1.00 86.56 246 THR A O 1
ATOM 1898 N N . ILE A 1 247 ? 6.661 -4.515 -12.818 1.00 88.69 247 ILE A N 1
ATOM 1899 C CA . ILE A 1 247 ? 6.786 -3.334 -11.959 1.00 88.69 247 ILE A CA 1
ATOM 1900 C C . ILE A 1 247 ? 5.403 -2.858 -11.527 1.00 88.69 247 ILE A C 1
ATOM 1902 O O . ILE A 1 247 ? 4.510 -2.720 -12.358 1.00 88.69 247 ILE A O 1
ATOM 1906 N N . ILE A 1 248 ? 5.251 -2.539 -10.246 1.00 88.56 248 ILE A N 1
ATOM 1907 C CA . ILE A 1 248 ? 4.123 -1.794 -9.691 1.00 88.56 248 ILE A CA 1
ATOM 1908 C C . ILE A 1 248 ? 4.631 -0.404 -9.311 1.00 88.56 248 ILE A C 1
ATOM 1910 O O . ILE A 1 248 ? 5.469 -0.258 -8.421 1.00 88.56 248 ILE A O 1
ATOM 1914 N N . HIS A 1 249 ? 4.138 0.618 -9.998 1.00 85.56 249 HIS A N 1
ATOM 1915 C CA . HIS A 1 249 ? 4.446 2.009 -9.694 1.00 85.56 249 HIS A CA 1
ATOM 1916 C C . HIS A 1 249 ? 3.510 2.542 -8.607 1.00 85.56 249 HIS A C 1
ATOM 1918 O O . HIS A 1 249 ? 2.285 2.416 -8.703 1.00 85.56 249 HIS A O 1
ATOM 1924 N N . VAL A 1 250 ? 4.117 3.159 -7.594 1.00 83.00 250 VAL A N 1
ATOM 1925 C CA . VAL A 1 250 ? 3.465 3.751 -6.427 1.00 83.00 250 VAL A CA 1
ATOM 1926 C C . VAL A 1 250 ? 3.873 5.210 -6.365 1.00 83.00 250 VAL A C 1
ATOM 1928 O O . VAL A 1 250 ? 4.963 5.551 -5.924 1.00 83.00 250 VAL A O 1
ATOM 1931 N N . GLY A 1 251 ? 3.015 6.095 -6.839 1.00 75.31 251 GLY A N 1
ATOM 1932 C CA . GLY A 1 251 ? 3.361 7.502 -6.953 1.00 75.31 251 GLY A CA 1
ATOM 1933 C C . GLY A 1 251 ? 2.507 8.169 -8.004 1.00 75.31 251 GLY A C 1
ATOM 1934 O O . GLY A 1 251 ? 1.526 7.608 -8.477 1.00 75.31 251 GLY A O 1
ATOM 1935 N N . THR A 1 252 ? 2.873 9.381 -8.389 1.00 70.12 252 THR A N 1
ATOM 1936 C CA . THR A 1 252 ? 2.066 10.183 -9.311 1.00 70.12 252 THR A CA 1
ATOM 1937 C C . THR A 1 252 ? 2.627 10.097 -10.731 1.00 70.12 252 THR A C 1
ATOM 1939 O O . THR A 1 252 ? 3.758 10.515 -11.003 1.00 70.12 252 THR A O 1
ATOM 1942 N N . LEU A 1 253 ? 1.844 9.531 -11.658 1.00 67.38 253 LEU A N 1
ATOM 1943 C CA . LEU A 1 253 ? 2.274 9.320 -13.041 1.00 67.38 253 LEU A CA 1
ATOM 1944 C C . LEU A 1 253 ? 2.387 10.649 -13.795 1.00 67.38 253 LEU A C 1
ATOM 1946 O O . LEU A 1 253 ? 1.404 11.191 -14.280 1.00 67.38 253 LEU A O 1
ATOM 1950 N N . SER A 1 254 ? 3.599 11.168 -13.939 1.00 67.38 254 SER A N 1
ATOM 1951 C CA . SER A 1 254 ? 3.855 12.477 -14.548 1.00 67.38 254 SER A CA 1
ATOM 1952 C C . SER A 1 254 ? 4.819 12.406 -15.721 1.00 67.38 254 SER A C 1
ATOM 1954 O O . SER A 1 254 ? 5.534 11.421 -15.912 1.00 67.38 254 SER A O 1
ATOM 1956 N N . GLN A 1 255 ? 4.863 13.474 -16.524 1.00 66.94 255 GLN A N 1
ATOM 1957 C CA . GLN A 1 255 ? 5.860 13.583 -17.588 1.00 66.94 255 GLN A CA 1
ATOM 1958 C C . GLN A 1 255 ? 7.282 13.593 -17.007 1.00 66.94 255 GLN A C 1
ATOM 1960 O O . GLN A 1 255 ? 8.179 12.970 -17.574 1.00 66.94 255 GLN A O 1
ATOM 1965 N N . SER A 1 256 ? 7.490 14.270 -15.872 1.00 70.50 256 SER A N 1
ATOM 1966 C CA . SER A 1 256 ? 8.764 14.276 -15.146 1.00 70.50 256 SER A CA 1
ATOM 1967 C C . SER A 1 256 ? 9.139 12.872 -14.679 1.00 70.50 256 SER A C 1
ATOM 1969 O O . SER A 1 256 ? 10.248 12.426 -14.973 1.00 70.50 256 SER A O 1
ATOM 1971 N N . TRP A 1 257 ? 8.207 12.145 -14.053 1.00 75.12 257 TRP A N 1
ATOM 1972 C CA . TRP A 1 257 ? 8.396 10.738 -13.700 1.00 75.12 257 TRP A CA 1
ATOM 1973 C C . TRP A 1 257 ? 8.729 9.881 -14.921 1.00 75.12 257 TRP A C 1
ATOM 1975 O O . TRP A 1 257 ? 9.713 9.161 -14.899 1.00 75.12 257 TRP A O 1
ATOM 1985 N N . THR A 1 258 ? 7.975 9.993 -16.014 1.00 76.12 258 THR A N 1
ATOM 1986 C CA . THR A 1 258 ? 8.186 9.172 -17.219 1.00 76.12 258 THR A CA 1
ATOM 1987 C C . THR A 1 258 ? 9.574 9.405 -17.820 1.00 76.12 258 THR A C 1
ATOM 1989 O O . THR A 1 258 ? 10.268 8.451 -18.171 1.00 76.12 258 THR A O 1
ATOM 1992 N N . LYS A 1 259 ? 10.015 10.670 -17.896 1.00 79.06 259 LYS A N 1
ATOM 1993 C CA . LYS A 1 259 ? 11.371 11.029 -18.345 1.00 79.06 259 LYS A CA 1
ATOM 1994 C C . LYS A 1 259 ? 12.437 10.486 -17.397 1.00 79.06 259 LYS A C 1
ATOM 1996 O O . LYS A 1 259 ? 13.435 9.942 -17.862 1.00 79.06 259 LYS A O 1
ATOM 2001 N N . TYR A 1 260 ? 12.225 10.630 -16.090 1.00 82.12 260 TYR A N 1
ATOM 2002 C CA . TYR A 1 260 ? 13.134 10.123 -15.067 1.00 82.12 260 TYR A CA 1
ATOM 2003 C C . TYR A 1 260 ? 13.243 8.595 -15.130 1.00 82.12 260 TYR A C 1
ATOM 2005 O O . TYR A 1 260 ? 14.341 8.074 -15.286 1.00 82.12 260 TYR A O 1
ATOM 2013 N N . TRP A 1 261 ? 12.113 7.889 -15.109 1.00 85.25 261 TRP A N 1
ATOM 2014 C CA . TRP A 1 261 ? 12.014 6.443 -15.263 1.00 85.25 261 TRP A CA 1
ATOM 2015 C C . TRP A 1 261 ? 12.765 5.970 -16.503 1.00 85.25 261 TRP A C 1
ATOM 2017 O O . TRP A 1 261 ? 13.670 5.148 -16.380 1.00 85.25 261 TRP A O 1
ATOM 2027 N N . TYR A 1 262 ? 12.462 6.534 -17.678 1.00 86.31 262 TYR A N 1
ATOM 2028 C CA . TYR A 1 262 ? 13.132 6.165 -18.925 1.00 86.31 262 TYR A CA 1
ATOM 2029 C C . TYR A 1 262 ? 14.646 6.388 -18.846 1.00 86.31 262 TYR A C 1
ATOM 2031 O O . TYR A 1 262 ? 15.414 5.481 -19.152 1.00 86.31 262 TYR A O 1
ATOM 2039 N N . ALA A 1 263 ? 15.097 7.550 -18.364 1.00 87.69 263 ALA A N 1
ATOM 2040 C CA . ALA A 1 263 ? 16.524 7.836 -18.218 1.00 87.69 263 ALA A CA 1
ATOM 2041 C C . ALA A 1 263 ? 17.236 6.857 -17.266 1.00 87.69 263 ALA A C 1
ATOM 2043 O O . ALA A 1 263 ? 18.394 6.519 -17.491 1.00 87.69 263 ALA A O 1
ATOM 2044 N N . GLN A 1 264 ? 16.556 6.389 -16.217 1.00 89.06 264 GLN A N 1
ATOM 2045 C CA . GLN A 1 264 ? 17.112 5.453 -15.234 1.00 89.06 264 GLN A CA 1
ATOM 2046 C C . GLN A 1 264 ? 17.029 3.983 -15.671 1.00 89.06 264 GLN A C 1
ATOM 2048 O O . GLN A 1 264 ? 17.719 3.141 -15.094 1.00 89.06 264 GLN A O 1
ATOM 2053 N N . THR A 1 265 ? 16.200 3.661 -16.668 1.00 88.81 265 THR A N 1
ATOM 2054 C CA . THR A 1 265 ? 15.916 2.274 -17.075 1.00 88.81 265 THR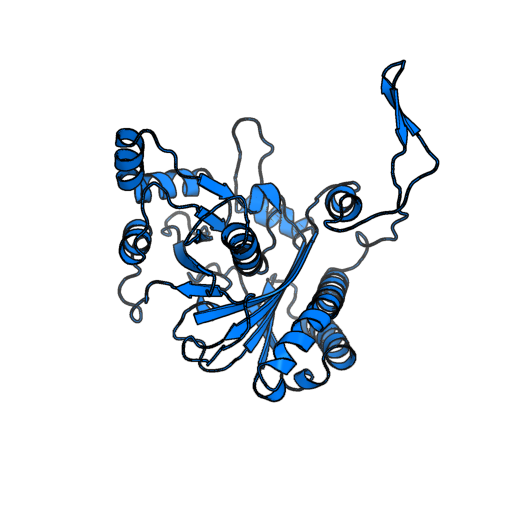 A CA 1
ATOM 2055 C C . THR A 1 265 ? 16.207 1.964 -18.541 1.00 88.81 265 THR A C 1
ATOM 2057 O O . THR A 1 265 ? 16.062 0.815 -18.959 1.00 88.81 265 THR A O 1
ATOM 2060 N N . ASN A 1 266 ? 16.674 2.948 -19.317 1.00 88.44 266 ASN A N 1
ATOM 2061 C CA . ASN A 1 266 ? 16.987 2.807 -20.740 1.00 88.44 266 ASN A CA 1
ATOM 2062 C C . ASN A 1 266 ? 17.890 1.600 -21.033 1.00 88.44 266 ASN A C 1
ATOM 2064 O O . ASN A 1 266 ? 17.611 0.842 -21.957 1.00 88.44 266 ASN A O 1
ATOM 2068 N N . ASP A 1 267 ? 18.918 1.362 -20.219 1.00 87.44 267 ASP A N 1
ATOM 2069 C CA . ASP A 1 267 ? 19.841 0.241 -20.430 1.00 87.44 267 ASP A CA 1
ATOM 2070 C C . ASP A 1 267 ? 19.140 -1.122 -20.317 1.00 87.44 267 ASP A C 1
ATOM 2072 O O . ASP A 1 267 ? 19.432 -2.036 -21.092 1.00 87.44 267 ASP A O 1
ATOM 2076 N N . PHE A 1 268 ? 18.154 -1.251 -19.423 1.00 86.38 268 PHE A N 1
ATOM 2077 C CA . PHE A 1 268 ? 17.318 -2.450 -19.331 1.00 86.38 268 PHE A CA 1
ATOM 2078 C C . PHE A 1 268 ? 16.370 -2.572 -20.532 1.00 86.38 268 PHE A C 1
ATOM 2080 O O . PHE A 1 268 ? 16.154 -3.677 -21.028 1.00 86.38 268 PHE A O 1
ATOM 2087 N N . TYR A 1 269 ? 15.830 -1.458 -21.040 1.00 81.81 269 TYR A N 1
ATOM 2088 C CA . TYR A 1 269 ? 14.995 -1.465 -22.249 1.00 81.81 269 TYR A CA 1
ATOM 2089 C C . TYR A 1 269 ? 15.775 -1.903 -23.491 1.00 81.81 269 TYR A C 1
ATOM 2091 O O . TYR A 1 269 ? 15.272 -2.704 -24.275 1.00 81.81 269 TYR A O 1
ATOM 2099 N N . GLN A 1 270 ? 17.019 -1.447 -23.660 1.00 82.69 270 GLN A N 1
ATOM 2100 C CA . GLN A 1 270 ? 17.861 -1.859 -24.790 1.00 82.69 270 GLN A CA 1
ATOM 2101 C C . GLN A 1 270 ? 18.155 -3.367 -24.779 1.00 82.69 270 GLN A C 1
ATOM 2103 O O . GLN A 1 270 ? 18.280 -3.986 -25.837 1.00 82.69 270 GLN A O 1
ATOM 2108 N N . GLN A 1 271 ? 18.235 -3.980 -23.595 1.00 78.25 271 GLN A N 1
ATOM 2109 C CA . GLN A 1 271 ? 18.322 -5.436 -23.462 1.00 78.25 271 GLN A CA 1
ATOM 2110 C C . GLN A 1 271 ? 16.997 -6.116 -23.842 1.00 78.25 271 GLN A C 1
ATOM 2112 O O . GLN A 1 271 ? 17.016 -7.098 -24.583 1.00 78.25 271 GLN A O 1
ATOM 2117 N N . ALA A 1 272 ? 15.859 -5.557 -23.414 1.00 73.69 272 ALA A N 1
ATOM 2118 C CA . ALA A 1 272 ? 14.516 -6.054 -23.737 1.00 73.69 272 ALA A CA 1
ATOM 2119 C C . ALA A 1 272 ? 14.256 -6.107 -25.252 1.00 73.69 272 ALA A C 1
ATOM 2121 O O . ALA A 1 272 ? 13.785 -7.119 -25.771 1.00 73.69 272 ALA A O 1
ATOM 2122 N N . VAL A 1 273 ? 14.627 -5.035 -25.967 1.00 72.06 273 VAL A N 1
ATOM 2123 C CA . VAL A 1 273 ? 14.475 -4.919 -27.428 1.00 72.06 273 VAL A CA 1
ATOM 2124 C C . VAL A 1 273 ? 15.244 -6.026 -28.147 1.00 72.06 273 VAL A C 1
ATOM 2126 O O . VAL A 1 273 ? 14.714 -6.645 -29.063 1.00 72.06 273 VAL A O 1
ATOM 2129 N N . LYS A 1 274 ? 16.467 -6.338 -27.701 1.00 71.50 274 LYS A N 1
ATOM 2130 C CA . LYS A 1 274 ? 17.255 -7.449 -28.262 1.00 71.50 274 LYS A CA 1
ATOM 2131 C C . LYS A 1 274 ? 16.614 -8.816 -28.005 1.00 71.50 274 LYS A C 1
ATOM 2133 O O . LYS A 1 274 ? 16.822 -9.733 -28.792 1.00 71.50 274 LYS A O 1
ATOM 2138 N N . GLY A 1 275 ? 15.847 -8.945 -26.924 1.00 66.44 275 GLY A N 1
ATOM 2139 C CA . GLY A 1 275 ? 15.096 -10.149 -26.576 1.00 66.44 275 GLY A CA 1
ATOM 2140 C C . GLY A 1 275 ? 13.688 -10.235 -27.178 1.00 66.44 275 GLY A C 1
ATOM 2141 O O . GLY A 1 275 ? 13.014 -11.228 -26.926 1.00 66.44 275 GLY A O 1
ATOM 214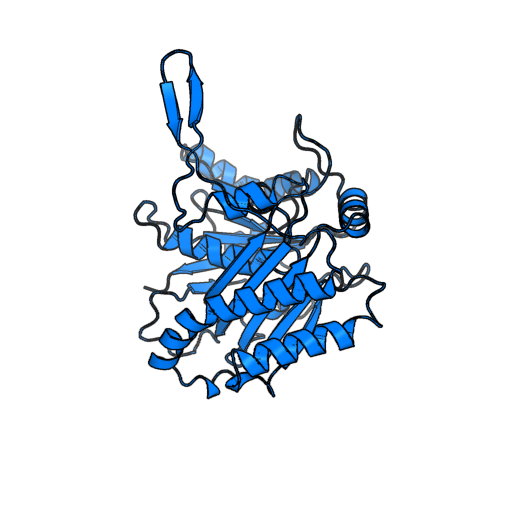2 N N . ASN A 1 276 ? 13.218 -9.234 -27.942 1.00 65.75 276 ASN A N 1
ATOM 2143 C CA . ASN A 1 276 ? 11.812 -9.103 -28.368 1.00 65.75 276 ASN A CA 1
ATOM 2144 C C . ASN A 1 276 ? 10.803 -9.187 -27.200 1.00 65.75 276 ASN A C 1
ATOM 2146 O O . ASN A 1 276 ? 9.703 -9.721 -27.352 1.00 65.75 276 ASN A O 1
ATOM 2150 N N . GLN A 1 277 ? 11.163 -8.665 -26.024 1.00 66.69 277 GLN A N 1
ATOM 2151 C CA . GLN A 1 277 ? 10.290 -8.665 -24.845 1.00 66.69 277 GLN A CA 1
ATOM 2152 C C . GLN A 1 277 ? 10.008 -7.242 -24.356 1.00 66.69 277 GLN A C 1
ATOM 2154 O O . GLN A 1 277 ? 10.735 -6.298 -24.667 1.00 66.69 277 GLN A O 1
ATOM 2159 N N . GLY A 1 278 ? 8.913 -7.085 -23.612 1.00 64.94 278 GLY A N 1
ATOM 2160 C CA . GLY A 1 278 ? 8.464 -5.804 -23.072 1.00 64.94 278 GLY A CA 1
ATOM 2161 C C . GLY A 1 278 ? 8.428 -5.816 -21.548 1.00 64.94 278 GLY A C 1
ATOM 2162 O O . GLY A 1 278 ? 8.052 -6.815 -20.940 1.00 64.94 278 GLY A O 1
ATOM 2163 N N . GLN A 1 279 ? 8.772 -4.684 -20.936 1.00 67.69 279 GLN A N 1
ATOM 2164 C CA . GLN A 1 279 ? 8.581 -4.477 -19.501 1.00 67.69 279 GLN A CA 1
ATOM 2165 C C . GLN A 1 279 ? 7.113 -4.155 -19.210 1.00 67.69 279 GLN A C 1
ATOM 2167 O O . GLN A 1 279 ? 6.510 -3.312 -19.879 1.00 67.69 279 GLN A O 1
ATOM 2172 N N . MET A 1 280 ? 6.548 -4.789 -18.181 1.00 73.06 280 MET A N 1
ATOM 2173 C CA . MET A 1 280 ? 5.193 -4.498 -17.715 1.00 73.06 280 MET A CA 1
ATOM 2174 C C . MET A 1 280 ? 5.249 -3.495 -16.562 1.00 73.06 280 MET A C 1
ATOM 2176 O O . MET A 1 280 ? 5.695 -3.830 -15.465 1.00 73.06 280 MET A O 1
ATOM 2180 N N . LEU A 1 281 ? 4.772 -2.275 -16.815 1.00 79.12 281 LEU A N 1
ATOM 2181 C CA . LEU A 1 281 ? 4.592 -1.236 -15.804 1.00 79.12 281 LEU A CA 1
ATOM 2182 C C . LEU A 1 281 ? 3.113 -1.138 -15.427 1.00 79.12 281 LEU A C 1
ATOM 2184 O O . LEU A 1 281 ? 2.274 -0.762 -16.246 1.00 79.12 281 LEU A O 1
ATOM 2188 N N . LEU A 1 282 ? 2.804 -1.468 -14.179 1.00 77.12 282 LEU A N 1
ATOM 2189 C CA . LEU A 1 282 ? 1.470 -1.393 -13.604 1.00 77.12 282 LEU A CA 1
ATOM 2190 C C . LEU A 1 282 ? 1.373 -0.120 -12.773 1.00 77.12 282 LEU A C 1
ATOM 2192 O O . LEU A 1 282 ? 1.964 -0.024 -11.700 1.00 77.12 282 LEU A O 1
ATOM 2196 N N . ASP A 1 283 ? 0.634 0.863 -13.269 1.00 73.81 283 ASP A N 1
ATOM 2197 C CA . ASP A 1 283 ? 0.381 2.088 -12.521 1.00 73.81 283 ASP A CA 1
ATOM 2198 C C . ASP A 1 283 ? -0.856 1.927 -11.637 1.00 73.81 283 ASP A C 1
ATOM 2200 O O . ASP A 1 283 ? -1.991 1.826 -12.124 1.00 73.81 283 ASP A O 1
ATOM 2204 N N . GLN A 1 284 ? -0.634 1.905 -10.323 1.00 70.06 284 GLN A N 1
ATOM 2205 C CA . GLN A 1 284 ? -1.730 1.788 -9.372 1.00 70.06 284 GLN A CA 1
ATOM 2206 C C . GLN A 1 284 ? -2.641 3.000 -9.398 1.00 70.06 284 GLN A C 1
ATOM 2208 O O . GLN A 1 284 ? -3.850 2.827 -9.313 1.00 70.06 284 GLN A O 1
ATOM 2213 N N . THR A 1 285 ? -2.101 4.208 -9.567 1.00 66.25 285 THR A N 1
ATOM 2214 C CA . THR A 1 285 ? -2.920 5.424 -9.468 1.00 66.25 285 THR A CA 1
ATOM 2215 C C . THR A 1 285 ? -3.937 5.545 -10.590 1.00 66.25 285 THR A C 1
ATOM 2217 O O . THR A 1 285 ? -5.037 6.048 -10.376 1.00 66.25 285 THR A O 1
ATOM 2220 N N . ARG A 1 286 ? -3.627 4.993 -11.764 1.00 63.81 286 ARG A N 1
ATOM 2221 C CA . ARG A 1 286 ? -4.580 4.885 -12.870 1.00 63.81 286 ARG A CA 1
ATOM 2222 C C . ARG A 1 286 ? -5.741 3.935 -12.573 1.00 63.81 286 ARG A C 1
ATOM 222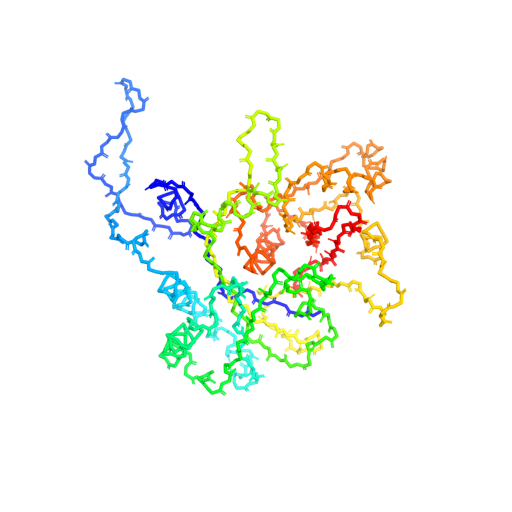4 O O . ARG A 1 286 ? -6.836 4.141 -13.083 1.00 63.81 286 ARG A O 1
ATOM 2231 N N . THR A 1 287 ? -5.494 2.885 -11.795 1.00 65.81 287 THR A N 1
ATOM 2232 C CA . THR A 1 287 ? -6.475 1.813 -11.555 1.00 65.81 287 THR A CA 1
ATOM 2233 C C . THR A 1 287 ? -7.272 2.053 -10.277 1.00 65.81 287 THR A C 1
ATOM 2235 O O . THR A 1 287 ? -8.477 1.835 -10.237 1.00 65.81 287 THR A O 1
ATOM 2238 N N . LEU A 1 288 ? -6.588 2.503 -9.230 1.00 68.44 288 LEU A N 1
ATOM 2239 C CA . LEU A 1 288 ? -7.092 2.608 -7.868 1.00 68.44 288 LEU A CA 1
ATOM 2240 C C . LEU A 1 288 ? -7.264 4.062 -7.413 1.00 68.44 288 LEU A C 1
ATOM 2242 O O . LEU A 1 288 ? -7.740 4.286 -6.310 1.00 68.44 288 LEU A O 1
ATOM 2246 N N . GLY A 1 289 ? -6.882 5.049 -8.226 1.00 70.06 289 GLY A N 1
ATOM 2247 C CA . GLY A 1 289 ? -6.723 6.422 -7.754 1.00 70.06 289 GLY A CA 1
ATOM 2248 C C . GLY A 1 289 ? -5.524 6.575 -6.813 1.00 70.06 289 GLY A C 1
ATOM 2249 O O . GLY A 1 289 ? -4.800 5.627 -6.510 1.00 70.06 289 GLY A O 1
ATOM 2250 N N . TYR A 1 290 ? -5.275 7.804 -6.372 1.00 74.69 290 TYR A N 1
ATOM 2251 C CA . TYR A 1 290 ? -4.225 8.109 -5.404 1.00 74.69 290 TYR A CA 1
ATOM 2252 C C . TYR A 1 290 ? -4.781 8.012 -3.977 1.00 74.69 290 TYR A C 1
ATOM 2254 O O . TYR A 1 290 ? -5.609 8.833 -3.587 1.00 74.69 290 TYR A O 1
ATOM 2262 N N . LEU A 1 291 ? -4.302 7.032 -3.204 1.00 77.94 291 LEU A N 1
ATOM 2263 C CA . LEU A 1 291 ? -4.758 6.682 -1.848 1.00 77.94 291 LEU A CA 1
ATOM 2264 C C . LEU A 1 291 ? -3.897 7.291 -0.730 1.00 77.94 291 LEU A C 1
ATOM 2266 O O . LEU A 1 291 ? -3.947 6.829 0.409 1.00 77.94 291 LEU A O 1
ATOM 2270 N N . GLY A 1 292 ? -3.048 8.274 -1.040 1.00 80.06 292 GLY A N 1
ATOM 2271 C CA . GLY A 1 292 ? -2.148 8.876 -0.052 1.00 80.06 292 GLY A CA 1
ATOM 2272 C C . GLY A 1 292 ? -1.236 7.837 0.596 1.00 80.06 292 GLY A C 1
ATOM 2273 O O . GLY A 1 292 ? -0.600 7.042 -0.102 1.00 80.06 292 GLY A O 1
ATOM 2274 N N . VAL A 1 293 ? -1.207 7.804 1.930 1.00 82.06 293 VAL A N 1
ATOM 2275 C CA . VAL A 1 293 ? -0.393 6.849 2.696 1.00 82.06 293 VAL A CA 1
ATOM 2276 C C . VAL A 1 293 ? -0.812 5.397 2.446 1.00 82.06 293 VAL A C 1
ATOM 2278 O O . VAL A 1 293 ? 0.001 4.491 2.571 1.00 82.06 293 VAL A O 1
ATOM 2281 N N . ALA A 1 294 ? -2.057 5.131 2.048 1.00 84.56 294 ALA A N 1
ATOM 2282 C CA . ALA A 1 294 ? -2.510 3.765 1.789 1.00 84.56 294 ALA A CA 1
ATOM 2283 C C . ALA A 1 294 ? -1.955 3.179 0.473 1.00 84.56 294 ALA A C 1
ATOM 2285 O O . ALA A 1 294 ? -2.045 1.968 0.275 1.00 84.56 294 ALA A O 1
ATOM 2286 N N . ASN A 1 295 ? -1.344 3.984 -0.407 1.00 84.31 295 ASN A N 1
ATOM 2287 C CA . ASN A 1 295 ? -0.849 3.520 -1.709 1.00 84.31 295 ASN A CA 1
ATOM 2288 C C . ASN A 1 295 ? 0.197 2.403 -1.594 1.00 84.31 295 ASN A C 1
ATOM 2290 O O . ASN A 1 295 ? 0.021 1.335 -2.171 1.00 84.31 295 ASN A O 1
ATOM 2294 N N . LEU A 1 296 ? 1.278 2.623 -0.842 1.00 88.06 296 LEU A N 1
ATOM 2295 C CA . LEU A 1 296 ? 2.379 1.660 -0.743 1.00 88.06 296 LEU A CA 1
ATOM 2296 C C . LEU A 1 296 ? 1.963 0.300 -0.142 1.00 88.06 296 LEU A C 1
ATOM 2298 O O . LEU A 1 296 ? 2.248 -0.725 -0.763 1.00 88.06 296 LEU A O 1
ATOM 2302 N N . PRO A 1 297 ? 1.254 0.222 1.004 1.00 89.12 297 PRO A N 1
ATOM 2303 C CA . PRO A 1 297 ? 0.775 -1.069 1.499 1.00 89.12 297 PRO A CA 1
ATOM 2304 C C . PRO A 1 297 ? -0.232 -1.732 0.542 1.00 89.12 297 PRO A C 1
ATOM 2306 O O . PRO A 1 297 ? -0.193 -2.952 0.370 1.00 89.12 297 PRO A O 1
ATOM 2309 N N . THR A 1 298 ? -1.056 -0.948 -0.165 1.00 86.38 298 THR A N 1
ATOM 2310 C CA . THR A 1 298 ? -1.929 -1.465 -1.234 1.00 86.38 298 THR A CA 1
ATOM 2311 C C . THR A 1 298 ? -1.117 -2.029 -2.406 1.00 86.38 298 THR A C 1
ATOM 2313 O O . THR A 1 298 ? -1.497 -3.035 -3.002 1.00 86.38 298 THR A O 1
ATOM 2316 N N . ALA A 1 299 ? 0.043 -1.452 -2.720 1.00 88.25 299 ALA A N 1
ATOM 2317 C CA . ALA A 1 299 ? 0.988 -1.983 -3.702 1.00 88.25 299 ALA A CA 1
ATOM 2318 C C . ALA A 1 299 ? 1.534 -3.348 -3.330 1.00 88.25 299 ALA A C 1
ATOM 2320 O O . ALA A 1 299 ? 1.591 -4.234 -4.185 1.00 88.25 299 ALA A O 1
ATOM 2321 N N . PHE A 1 300 ? 1.868 -3.554 -2.060 1.00 89.44 300 PHE A N 1
ATOM 2322 C CA . PHE A 1 300 ? 2.263 -4.871 -1.581 1.00 89.44 300 PHE A CA 1
ATOM 2323 C C . PHE A 1 300 ? 1.096 -5.859 -1.644 1.00 89.44 300 PHE A C 1
ATOM 2325 O O . PHE A 1 300 ? 1.283 -6.985 -2.107 1.00 89.44 300 PHE A O 1
ATOM 2332 N N . ALA A 1 301 ? -0.124 -5.444 -1.292 1.00 86.00 301 ALA A N 1
ATOM 2333 C CA . ALA A 1 301 ? -1.312 -6.280 -1.467 1.00 86.00 301 ALA A CA 1
ATOM 2334 C C . ALA A 1 301 ? -1.527 -6.694 -2.939 1.00 86.00 301 ALA A C 1
ATOM 2336 O O . ALA A 1 301 ? -1.774 -7.868 -3.221 1.00 86.00 301 ALA A O 1
ATOM 2337 N N . CYS A 1 302 ? -1.357 -5.770 -3.890 1.00 84.69 302 CYS A N 1
ATOM 2338 C CA . CYS A 1 302 ? -1.396 -6.087 -5.318 1.00 84.69 302 CYS A CA 1
ATOM 2339 C C . CYS A 1 302 ? -0.246 -7.012 -5.734 1.00 84.69 302 CYS A C 1
ATOM 2341 O O . CYS A 1 302 ? -0.481 -7.974 -6.462 1.00 84.69 302 CYS A O 1
ATOM 2343 N N . ALA A 1 303 ? 0.979 -6.767 -5.258 1.00 86.88 303 ALA A N 1
ATOM 2344 C CA . ALA A 1 303 ? 2.131 -7.621 -5.540 1.00 86.88 303 ALA A CA 1
ATOM 2345 C C . ALA A 1 303 ? 1.854 -9.070 -5.125 1.00 86.88 303 ALA A C 1
ATOM 2347 O O . ALA A 1 303 ? 2.118 -9.981 -5.907 1.00 86.88 303 ALA A O 1
ATOM 2348 N N . LYS A 1 304 ? 1.227 -9.280 -3.959 1.00 83.81 304 LYS A N 1
ATOM 2349 C CA . LYS A 1 304 ? 0.782 -10.605 -3.517 1.00 83.81 304 LYS A CA 1
ATOM 2350 C C . LYS A 1 304 ? -0.111 -11.275 -4.554 1.00 83.81 304 LYS A C 1
ATOM 2352 O O . LYS A 1 304 ? 0.188 -12.385 -4.968 1.00 83.81 304 LYS A O 1
ATOM 2357 N N . ALA A 1 305 ? -1.166 -10.591 -5.000 1.00 81.06 305 ALA A N 1
ATOM 2358 C CA . ALA A 1 305 ? -2.104 -11.139 -5.979 1.00 81.06 305 ALA A CA 1
ATOM 2359 C C . ALA A 1 305 ? -1.419 -11.513 -7.306 1.00 81.06 305 ALA A C 1
ATOM 2361 O O . ALA A 1 305 ? -1.786 -12.508 -7.927 1.00 81.06 305 ALA A O 1
ATOM 2362 N N . TYR A 1 306 ? -0.404 -10.748 -7.722 1.00 80.50 306 TYR A N 1
ATOM 2363 C CA . TYR A 1 306 ? 0.410 -11.071 -8.897 1.00 80.50 306 TYR A CA 1
ATOM 2364 C C . TYR A 1 306 ? 1.304 -12.295 -8.691 1.00 80.50 306 TYR A C 1
ATOM 2366 O O . TYR A 1 306 ? 1.447 -13.088 -9.616 1.00 80.50 306 TYR A O 1
ATOM 2374 N N . LEU A 1 307 ? 1.906 -12.433 -7.510 1.00 81.56 307 LEU A N 1
ATOM 2375 C CA . LEU A 1 307 ? 2.836 -13.514 -7.174 1.00 81.56 307 LEU A CA 1
ATOM 2376 C C . LEU A 1 307 ? 2.125 -14.843 -6.900 1.00 81.56 307 LEU A C 1
ATOM 2378 O O . LEU A 1 307 ? 2.682 -15.900 -7.161 1.00 81.56 307 LEU A O 1
ATOM 2382 N N . THR A 1 308 ? 0.898 -14.796 -6.383 1.00 76.75 308 THR A N 1
ATOM 2383 C CA . THR A 1 308 ? 0.084 -15.989 -6.104 1.00 76.75 308 THR A CA 1
ATOM 2384 C C . THR A 1 308 ? -0.891 -16.312 -7.237 1.00 76.75 308 THR A C 1
ATOM 2386 O O . THR A 1 308 ? -1.776 -17.149 -7.065 1.00 76.75 308 THR A O 1
ATOM 2389 N N . SER A 1 309 ? -0.806 -15.613 -8.374 1.00 77.25 309 SER A N 1
ATOM 2390 C CA . SER A 1 309 ? -1.693 -15.866 -9.505 1.00 77.25 309 SER A CA 1
ATOM 2391 C C . SER A 1 309 ? -1.306 -17.179 -10.189 1.00 77.25 309 SER A C 1
ATOM 2393 O O . SER A 1 309 ? -0.180 -17.291 -10.665 1.00 77.25 309 SER A O 1
ATOM 2395 N N . PRO A 1 310 ? -2.234 -18.138 -10.366 1.00 70.12 310 PRO A N 1
ATOM 2396 C CA . PRO A 1 310 ? -1.938 -19.378 -11.088 1.00 70.12 310 PRO A CA 1
ATOM 2397 C C . PRO A 1 310 ? -1.649 -19.141 -12.580 1.00 70.12 310 PRO A C 1
ATOM 2399 O O . PRO A 1 310 ? -1.196 -20.043 -13.272 1.00 70.12 310 PRO A O 1
ATOM 2402 N N . MET A 1 311 ? -1.931 -17.935 -13.088 1.00 69.44 311 MET A N 1
ATOM 2403 C CA . MET A 1 311 ? -1.751 -17.557 -14.491 1.00 69.44 311 MET A CA 1
ATOM 2404 C C . MET A 1 311 ? -0.397 -16.889 -14.765 1.00 69.44 311 MET A C 1
ATOM 2406 O O . MET A 1 311 ? -0.068 -16.642 -15.926 1.00 69.44 311 MET A O 1
ATOM 2410 N N . LYS A 1 312 ? 0.365 -16.530 -13.723 1.00 64.31 312 LYS A N 1
ATOM 2411 C CA . LYS A 1 312 ? 1.657 -15.847 -13.854 1.00 64.31 312 LYS A CA 1
ATOM 2412 C C . LYS A 1 312 ? 2.667 -16.442 -12.881 1.00 64.31 312 LYS A C 1
ATOM 2414 O O . LYS A 1 312 ? 2.602 -16.183 -11.687 1.00 64.31 312 LYS A O 1
ATOM 2419 N N . GLU A 1 313 ? 3.656 -17.150 -13.412 1.00 64.50 313 GLU A N 1
ATOM 2420 C CA . GLU A 1 313 ? 4.811 -17.646 -12.651 1.00 64.50 313 GLU A CA 1
ATOM 2421 C C . GLU A 1 313 ? 5.846 -16.528 -12.445 1.00 64.50 313 GLU A C 1
ATOM 2423 O O . GLU A 1 313 ? 6.985 -16.591 -12.903 1.00 64.50 313 GLU A O 1
ATOM 2428 N N . ASN A 1 314 ? 5.437 -15.439 -11.796 1.00 72.44 314 ASN A N 1
ATOM 2429 C CA . ASN A 1 314 ? 6.381 -14.398 -11.410 1.00 72.44 314 ASN A CA 1
ATOM 2430 C C . ASN A 1 314 ? 7.075 -14.812 -10.109 1.00 72.44 314 ASN A C 1
ATOM 2432 O O . ASN A 1 314 ? 6.443 -14.861 -9.059 1.00 72.44 314 ASN A O 1
ATOM 2436 N N . GLU A 1 315 ? 8.391 -15.022 -10.142 1.00 82.25 315 GLU A N 1
ATOM 2437 C CA . GLU A 1 315 ? 9.167 -15.267 -8.914 1.00 82.25 315 GLU A CA 1
ATOM 2438 C C . GLU A 1 315 ? 9.226 -14.030 -8.002 1.00 82.25 315 GLU A C 1
ATOM 2440 O O . GLU A 1 315 ? 9.387 -14.132 -6.783 1.00 82.25 315 GLU A O 1
ATOM 2445 N N . CYS A 1 316 ? 9.162 -12.834 -8.598 1.00 90.19 316 CYS A N 1
ATOM 2446 C CA . CYS A 1 316 ? 9.191 -11.569 -7.878 1.00 90.19 316 CYS A CA 1
ATOM 2447 C C . CYS A 1 316 ? 8.528 -10.426 -8.658 1.00 90.19 316 CYS A C 1
ATOM 2449 O O . CYS A 1 316 ? 8.413 -10.457 -9.884 1.00 90.19 316 CYS A O 1
ATOM 2451 N N . VAL A 1 317 ? 8.102 -9.401 -7.920 1.00 91.44 317 VAL A N 1
ATOM 2452 C CA . VAL A 1 317 ? 7.545 -8.145 -8.441 1.00 91.44 317 VAL A CA 1
ATOM 2453 C C . VAL A 1 317 ? 8.322 -6.986 -7.825 1.00 91.44 317 VAL A C 1
ATOM 2455 O O . VAL A 1 317 ? 8.700 -7.041 -6.655 1.00 91.44 317 VAL A O 1
ATOM 2458 N N . TRP A 1 318 ? 8.565 -5.930 -8.597 1.00 93.31 318 TRP A N 1
ATOM 2459 C CA . TRP A 1 318 ? 9.231 -4.725 -8.112 1.00 93.31 318 TRP A CA 1
ATOM 2460 C C . TRP A 1 318 ? 8.193 -3.648 -7.836 1.00 93.31 318 TRP A C 1
ATOM 2462 O O . TRP A 1 318 ? 7.458 -3.257 -8.735 1.00 93.31 318 TRP A O 1
ATOM 2472 N N . VAL A 1 319 ? 8.139 -3.153 -6.607 1.00 92.75 319 VAL A N 1
ATOM 2473 C CA . VAL A 1 319 ? 7.335 -1.988 -6.240 1.00 92.75 319 VAL A CA 1
ATOM 2474 C C . VAL A 1 319 ? 8.259 -0.777 -6.227 1.00 92.75 319 VAL A C 1
ATOM 2476 O O . VAL A 1 319 ? 9.285 -0.789 -5.548 1.00 92.75 319 VAL A O 1
ATOM 2479 N N . VAL A 1 320 ? 7.923 0.251 -7.000 1.00 89.94 320 VAL A N 1
ATOM 2480 C CA . VAL A 1 320 ? 8.721 1.476 -7.101 1.00 89.94 320 VAL A CA 1
ATOM 2481 C C . VAL A 1 320 ? 7.901 2.628 -6.551 1.00 89.94 320 VAL A C 1
ATOM 2483 O O . VAL A 1 320 ? 6.951 3.080 -7.193 1.00 89.94 320 VAL A O 1
ATOM 2486 N N . GLU A 1 321 ? 8.269 3.071 -5.352 1.00 86.75 321 GLU A N 1
ATOM 2487 C CA . GLU A 1 321 ? 7.719 4.271 -4.735 1.00 86.75 321 GLU A CA 1
ATOM 2488 C C . GLU A 1 321 ? 8.414 5.497 -5.318 1.00 86.75 321 GLU A C 1
ATOM 2490 O O . GLU A 1 321 ? 9.644 5.564 -5.358 1.00 86.75 321 GLU A O 1
ATOM 2495 N N . HIS A 1 322 ? 7.624 6.463 -5.772 1.00 79.06 322 HIS A N 1
ATOM 2496 C CA . HIS A 1 322 ? 8.093 7.708 -6.356 1.00 79.06 322 HIS A CA 1
ATOM 2497 C C . HIS A 1 322 ? 7.413 8.897 -5.685 1.00 79.06 322 HIS A C 1
ATOM 2499 O O . HIS A 1 322 ? 6.182 8.991 -5.673 1.00 79.06 322 HIS A O 1
ATOM 2505 N N . SER A 1 323 ? 8.212 9.839 -5.184 1.00 71.19 323 SER A N 1
ATOM 2506 C CA . SER A 1 323 ? 7.713 11.125 -4.702 1.00 71.19 323 SER A CA 1
ATOM 2507 C C . SER A 1 323 ? 8.244 12.270 -5.564 1.00 71.19 323 SER A C 1
ATOM 2509 O O . SER A 1 323 ? 9.436 12.390 -5.865 1.00 71.19 323 SER A O 1
ATOM 2511 N N . ASN A 1 324 ? 7.317 13.129 -5.991 1.00 58.47 324 ASN A N 1
ATOM 2512 C CA . ASN A 1 324 ? 7.665 14.400 -6.607 1.00 58.47 324 ASN A CA 1
ATOM 2513 C C . ASN A 1 324 ? 8.034 15.374 -5.489 1.00 58.47 324 ASN A C 1
ATOM 2515 O O . ASN A 1 324 ? 7.245 15.583 -4.570 1.00 58.47 324 ASN A O 1
ATOM 2519 N N . SER A 1 325 ? 9.221 15.969 -5.573 1.00 53.91 325 SER A N 1
ATOM 2520 C CA . SER A 1 325 ? 9.551 17.099 -4.712 1.00 53.91 325 SER A CA 1
ATOM 2521 C C . SER A 1 325 ? 8.855 18.360 -5.220 1.00 53.91 325 SER A C 1
ATOM 2523 O O . SER A 1 325 ? 8.717 18.561 -6.426 1.00 53.91 325 SER A O 1
ATOM 2525 N N . LEU A 1 326 ? 8.424 19.198 -4.279 1.00 49.34 326 LEU A N 1
ATOM 2526 C CA . LEU A 1 326 ? 7.764 20.477 -4.531 1.00 49.34 326 LEU A CA 1
ATOM 2527 C C . LEU A 1 326 ? 8.742 21.587 -4.937 1.00 49.34 326 LEU A C 1
ATOM 2529 O O . LEU A 1 326 ? 8.328 22.596 -5.501 1.00 49.34 326 LEU A O 1
ATOM 2533 N N . ALA A 1 327 ? 10.040 21.402 -4.691 1.00 53.31 327 ALA A N 1
ATOM 2534 C CA . ALA A 1 327 ? 11.056 22.356 -5.103 1.00 53.31 327 ALA A CA 1
ATOM 2535 C C . ALA A 1 327 ? 11.427 22.141 -6.579 1.00 53.31 327 ALA A C 1
ATOM 2537 O O . ALA A 1 327 ? 11.840 21.046 -6.962 1.00 53.31 327 ALA A O 1
ATOM 2538 N N . GLU A 1 328 ? 11.362 23.204 -7.390 1.00 44.84 328 GLU A N 1
ATOM 2539 C CA . GLU A 1 328 ? 11.628 23.185 -8.844 1.00 44.84 328 GLU A CA 1
ATOM 2540 C C . GLU A 1 328 ? 12.996 22.587 -9.241 1.00 44.84 328 GLU A C 1
ATOM 2542 O O . GLU A 1 328 ? 13.182 22.189 -10.388 1.00 44.84 328 GLU A O 1
ATOM 2547 N N . ASN A 1 329 ? 13.938 22.464 -8.296 1.00 50.94 329 ASN A N 1
ATOM 2548 C CA . ASN A 1 329 ? 15.294 21.945 -8.512 1.00 50.94 329 ASN A CA 1
ATOM 2549 C C . ASN A 1 329 ? 15.637 20.688 -7.693 1.00 50.94 329 ASN A C 1
ATOM 2551 O O . ASN A 1 329 ? 16.785 20.233 -7.710 1.00 50.94 329 ASN A O 1
ATOM 2555 N N . ALA A 1 330 ? 14.689 20.127 -6.945 1.00 58.84 330 ALA A N 1
ATOM 2556 C CA . ALA A 1 330 ? 14.963 18.939 -6.151 1.00 58.84 330 ALA A CA 1
ATOM 2557 C C . ALA A 1 330 ? 14.946 17.681 -7.025 1.00 58.84 330 ALA A C 1
ATOM 2559 O O . ALA A 1 330 ? 14.073 17.480 -7.872 1.00 58.84 330 ALA A O 1
ATOM 2560 N N . LYS A 1 331 ? 15.941 16.810 -6.817 1.00 60.91 331 LYS A N 1
ATOM 2561 C CA . LYS A 1 331 ? 16.008 15.535 -7.531 1.00 60.91 331 LYS A CA 1
ATOM 2562 C C . LYS A 1 331 ? 14.787 14.686 -7.158 1.00 60.91 331 LYS A C 1
ATOM 2564 O O . LYS A 1 331 ? 14.483 14.585 -5.969 1.00 60.91 331 LYS A O 1
ATOM 2569 N N . PRO A 1 332 ? 14.124 14.053 -8.141 1.00 64.69 332 PRO A N 1
ATOM 2570 C CA . PRO A 1 332 ? 13.033 13.143 -7.852 1.00 64.69 332 PRO A CA 1
ATOM 2571 C C . PRO A 1 332 ? 13.531 12.003 -6.965 1.00 64.69 332 PRO A C 1
ATOM 2573 O O . PRO A 1 332 ? 14.653 11.510 -7.138 1.00 64.69 332 PRO A O 1
ATOM 2576 N N . LEU A 1 333 ? 12.707 11.622 -5.998 1.00 73.75 333 LEU A N 1
ATOM 2577 C CA . LEU A 1 333 ? 13.032 10.587 -5.035 1.00 73.75 333 LEU A CA 1
ATOM 2578 C C . LEU A 1 333 ? 12.318 9.306 -5.464 1.00 73.75 333 LEU A C 1
ATOM 2580 O O . LEU A 1 333 ? 11.103 9.304 -5.655 1.00 73.75 333 LEU A O 1
ATOM 2584 N N . SER A 1 334 ? 13.076 8.219 -5.623 1.00 81.44 334 SER A N 1
ATOM 2585 C CA . SER A 1 334 ? 12.503 6.881 -5.796 1.00 81.44 334 SER A CA 1
ATOM 2586 C C . SER A 1 334 ? 13.103 5.830 -4.859 1.00 81.44 334 SER A C 1
ATOM 2588 O O . SER A 1 334 ? 14.321 5.804 -4.627 1.00 81.44 334 SER A O 1
ATOM 2590 N N . LYS A 1 335 ? 12.245 4.954 -4.331 1.00 86.50 335 LYS A N 1
ATOM 2591 C CA . LYS A 1 335 ? 12.608 3.811 -3.489 1.00 86.50 335 LYS A CA 1
ATOM 2592 C C . LYS A 1 335 ? 12.107 2.532 -4.145 1.00 86.50 335 LYS A C 1
ATOM 2594 O O . LYS A 1 335 ? 10.961 2.455 -4.584 1.00 86.50 335 LYS A O 1
ATOM 2599 N N . VAL A 1 336 ? 12.983 1.536 -4.239 1.00 90.56 336 VAL A N 1
ATOM 2600 C CA . VAL A 1 336 ? 12.669 0.256 -4.881 1.00 90.56 336 VAL A CA 1
ATOM 2601 C C . VAL A 1 336 ? 12.551 -0.843 -3.842 1.00 90.56 336 VAL A C 1
ATOM 2603 O O . VAL A 1 336 ? 13.463 -1.063 -3.044 1.00 90.56 336 VAL A O 1
ATOM 2606 N N . TYR A 1 337 ? 11.457 -1.587 -3.933 1.00 92.31 337 TYR A N 1
ATOM 2607 C CA . TYR A 1 337 ? 11.196 -2.777 -3.146 1.00 92.31 337 TYR A CA 1
ATOM 2608 C C . TYR A 1 337 ? 11.081 -3.984 -4.075 1.00 92.31 337 TYR A C 1
ATOM 2610 O O . TYR A 1 337 ? 10.294 -3.985 -5.019 1.00 92.31 337 TYR A O 1
ATOM 2618 N N . LYS A 1 338 ? 11.843 -5.038 -3.802 1.00 93.81 338 LYS A N 1
ATOM 2619 C CA . LYS A 1 338 ? 11.683 -6.348 -4.431 1.00 93.81 338 LYS A CA 1
ATOM 2620 C C . LYS A 1 338 ? 10.784 -7.202 -3.549 1.00 93.81 338 LYS A C 1
ATOM 2622 O O . LYS A 1 338 ? 11.123 -7.465 -2.400 1.00 93.81 338 LYS A O 1
ATOM 2627 N N . VAL A 1 339 ? 9.663 -7.651 -4.092 1.00 93.19 339 VAL A N 1
ATOM 2628 C CA . VAL A 1 339 ? 8.663 -8.444 -3.375 1.00 93.19 339 VAL A CA 1
ATOM 2629 C C . VAL A 1 339 ? 8.689 -9.875 -3.893 1.00 93.19 339 VAL A C 1
ATOM 2631 O O . VAL A 1 339 ? 8.649 -10.097 -5.104 1.00 93.19 339 VAL A O 1
ATOM 2634 N N . LYS A 1 340 ? 8.756 -10.841 -2.978 1.00 91.50 340 LYS A N 1
ATOM 2635 C CA . LYS A 1 340 ? 8.700 -12.281 -3.258 1.00 91.50 340 LYS A CA 1
ATOM 2636 C C . LYS A 1 340 ? 7.624 -12.936 -2.406 1.00 91.50 340 LYS A C 1
ATOM 2638 O O . LYS A 1 340 ? 7.487 -12.587 -1.233 1.00 91.50 340 LYS A O 1
ATOM 2643 N N . ALA A 1 341 ? 6.907 -13.907 -2.965 1.00 84.75 341 ALA A N 1
ATOM 2644 C CA . ALA A 1 341 ? 6.093 -14.798 -2.149 1.00 84.75 341 ALA A CA 1
ATOM 2645 C C . ALA A 1 341 ? 7.018 -15.645 -1.265 1.00 84.75 341 ALA A C 1
ATOM 2647 O O . ALA A 1 341 ? 8.122 -16.008 -1.683 1.00 84.75 341 ALA A O 1
ATOM 2648 N N . MET A 1 342 ? 6.598 -15.920 -0.033 1.00 76.19 342 MET A N 1
ATOM 2649 C CA . MET A 1 342 ? 7.214 -16.992 0.735 1.00 76.19 342 MET A CA 1
ATOM 2650 C C . MET A 1 342 ? 6.661 -18.324 0.228 1.00 76.19 342 MET A C 1
ATOM 2652 O O . MET A 1 342 ? 5.447 -18.512 0.236 1.00 76.19 342 MET A O 1
ATOM 2656 N N . VAL A 1 343 ? 7.556 -19.199 -0.234 1.00 60.91 343 VAL A N 1
ATOM 2657 C CA . VAL A 1 343 ? 7.255 -20.581 -0.635 1.00 60.91 343 VAL A CA 1
ATOM 2658 C C . VAL A 1 343 ? 7.572 -21.514 0.520 1.00 60.91 343 VAL A C 1
ATOM 2660 O O . VAL A 1 343 ? 8.624 -21.282 1.166 1.00 60.91 343 VAL A O 1
#

Sequence (343 aa):
MKFINLATINAAGTSEKSLYGAISTDMFFGQLSNLEIRIDKNSVAQYFTVSIPVIESLNFDTKKAILVEECLKNALGNMAKIAETMPINAIEDLLVVTSAFEEQVLAKEQWQSMVKASVSSLMPNFSEKISFQYSKPDNDNQEYTLSPYFNEQALIRPTLMLCVDVLTSYNHIKQLNQLVKIQHLDGPQGIMPAEGASCSLLLPEAFPLTKLEAAMNISTVKSDDGATRLSLSAQLSSLGFTYNSTIIHVGTLSQSWTKYWYAQTNDFYQQAVKGNQGQMLLDQTRTLGYLGVANLPTAFACAKAYLTSPMKENECVWVVEHSNSLAENAKPLSKVYKVKAMV

Radius of gyration: 20.91 Å; chains: 1; bounding box: 62×45×55 Å